Protein AF-A0A8H7W0E1-F1 (afdb_monomer_lite)

Sequence (222 aa):
KLADGLKLIRVVVLKSLSTQMFHLLQNKLGGMINRKIYYVPISRSLKLTPKLATKVRDTYISCSKSGGILLVLPEHILSFELLGLDYALSRGMNASARSKTSSLTQIGSTMINTQKWLLENSRDILDESDEILNVNFELIYTMGEQRGTEFSPDRWEIIPCVLNTLANVAQNCGFSQKFPNGLEIVAAKSGDGFPRLRILQPDAGAELLSATAREICENGLP

Secondary structure (DSSP, 8-state):
--SSSSSEEEEE--GGGHHHHHHHHHHHHSSTT-PPEEE----TT----HHHHHHHHHHHHHHHHTT-EEEE-HHHHHHHHHHHHHHHHTTTS-GGGTTSHHHHHHHHHHHHHHHHHHHHHEEEEESSHHHHT-TT-------SS--PPTTTTHHHHHHHHHHHHHHHHHHHS-HHHH-TTTEEEE--TTSSS--EEEE-SHHHHHHHHHHHHHHHHHH---

Foldseek 3Di:
DALPLQFAEEEEEAPVCQVVVQVVCCVVCCPPVNAAEDEDAAALPDDDFLVNLVVVLVSRNVNSNSSHHYYDYPRRLVSLVVQLVCLCVVFQPDPVCPVVNVRSNSSSVSSVVSNVCNVVGYDYDYDPVCQVVPPPDDDDDDGDDDDPDPCPPVVVQVVVQLLVLLQCCCPPVCLCPVPVPQKDWAQDPPNPDRIDIDGPDPVSVVVSVVSSVVCCVVPNDD

Radius of gyration: 30.38 Å; chains: 1; bounding box: 70×36×76 Å

InterPro domains:
  IPR022099 Domain of unknown function DUF3638 [PF12340] (2-172)
  IPR051346 OTU Domain-Containing Deubiquitinase [PTHR13367] (38-159)

pLDDT: mean 87.73, std 10.1, range [46.31, 97.31]

Structure (mmCIF, N/CA/C/O backbone):
data_AF-A0A8H7W0E1-F1
#
_entry.id   AF-A0A8H7W0E1-F1
#
loop_
_atom_site.group_PDB
_atom_site.id
_atom_site.type_symbol
_atom_site.label_atom_id
_atom_site.label_alt_id
_atom_site.label_comp_id
_atom_site.label_asym_id
_atom_site.label_entity_id
_atom_site.label_seq_id
_atom_site.pdbx_PDB_ins_code
_atom_site.Cartn_x
_atom_site.Cartn_y
_atom_site.Cartn_z
_atom_site.occupancy
_atom_site.B_iso_or_equiv
_atom_site.auth_seq_id
_atom_site.auth_comp_id
_atom_site.auth_asym_id
_atom_site.auth_atom_id
_atom_site.pdbx_PDB_model_num
ATOM 1 N N . LYS A 1 1 ? -29.091 -12.673 12.063 1.00 62.88 1 LYS A N 1
ATOM 2 C CA . LYS A 1 1 ? -28.851 -11.215 12.247 1.00 62.88 1 LYS A CA 1
ATOM 3 C C . LYS A 1 1 ? -27.361 -10.958 12.032 1.00 62.88 1 LYS A C 1
ATOM 5 O O . LYS A 1 1 ? -26.598 -11.866 12.309 1.00 62.88 1 LYS A O 1
ATOM 10 N N . LEU A 1 2 ? -26.963 -9.807 11.478 1.00 72.75 2 LEU A N 1
ATOM 11 C CA . LEU A 1 2 ? -25.552 -9.518 11.167 1.00 72.75 2 LEU A CA 1
ATOM 12 C C . LEU A 1 2 ? -24.838 -8.832 12.341 1.00 72.75 2 LEU A C 1
ATOM 14 O O . LEU A 1 2 ? -23.895 -9.388 12.879 1.00 72.75 2 LEU A O 1
ATOM 18 N N . ALA A 1 3 ? -25.323 -7.675 12.795 1.00 74.81 3 ALA A N 1
ATOM 19 C CA . ALA A 1 3 ? -24.764 -6.957 13.945 1.00 74.81 3 ALA A CA 1
ATOM 20 C C . ALA A 1 3 ? -25.406 -7.420 15.270 1.00 74.81 3 ALA A C 1
ATOM 22 O O . ALA A 1 3 ? -26.160 -6.689 15.920 1.00 74.81 3 ALA A O 1
ATOM 23 N N . ASP A 1 4 ? -25.180 -8.681 15.632 1.00 78.44 4 ASP A N 1
ATOM 24 C CA . ASP A 1 4 ? -25.771 -9.341 16.806 1.00 78.44 4 ASP A CA 1
ATOM 25 C C . ASP A 1 4 ? -24.965 -9.174 18.105 1.00 78.44 4 ASP A C 1
ATOM 27 O O . ASP A 1 4 ? -25.426 -9.591 19.164 1.00 78.44 4 ASP A O 1
ATOM 31 N N . GLY A 1 5 ? -23.800 -8.529 18.040 1.00 79.50 5 GLY A N 1
ATOM 32 C CA . GLY A 1 5 ? -22.912 -8.332 19.185 1.00 79.50 5 GLY A CA 1
ATOM 33 C C . GLY A 1 5 ? -21.840 -9.414 19.339 1.00 79.50 5 GLY A C 1
ATOM 34 O O . GLY A 1 5 ? -20.878 -9.208 20.082 1.00 79.50 5 GLY A O 1
ATOM 35 N N . LEU A 1 6 ? -21.979 -10.535 18.620 1.00 82.81 6 LEU A N 1
ATOM 36 C CA . LEU A 1 6 ? -21.036 -11.655 18.635 1.00 82.81 6 LEU A CA 1
ATOM 37 C C . LEU A 1 6 ? -19.905 -11.437 17.634 1.00 82.81 6 LEU A C 1
ATOM 39 O O . LEU A 1 6 ? -18.754 -11.744 17.936 1.00 82.81 6 LEU A O 1
ATOM 43 N N . LYS A 1 7 ? -20.232 -10.888 16.458 1.00 90.31 7 LYS A N 1
ATOM 44 C CA . LYS A 1 7 ? -19.252 -10.528 15.429 1.00 90.31 7 LYS A CA 1
ATOM 45 C C . LYS A 1 7 ? -19.254 -9.032 15.143 1.00 90.31 7 LYS A C 1
ATOM 47 O O . LYS A 1 7 ? -20.305 -8.395 15.057 1.00 90.31 7 LYS A O 1
ATOM 52 N N . LEU A 1 8 ? -18.063 -8.489 14.921 1.00 95.19 8 LEU A N 1
ATOM 53 C CA . LEU A 1 8 ? -17.863 -7.148 14.399 1.00 95.19 8 LEU A CA 1
ATOM 54 C C . LEU A 1 8 ? -18.244 -7.116 12.916 1.00 95.19 8 LEU A C 1
ATOM 56 O O . LEU A 1 8 ? -17.596 -7.763 12.096 1.00 95.19 8 LEU A O 1
ATOM 60 N N . ILE A 1 9 ? -19.254 -6.328 12.557 1.00 95.69 9 ILE A N 1
ATOM 61 C CA . ILE A 1 9 ? -19.591 -6.105 11.150 1.00 95.69 9 ILE A CA 1
ATOM 62 C C . ILE A 1 9 ? -18.698 -5.013 10.578 1.00 95.69 9 ILE A C 1
ATOM 64 O O . ILE A 1 9 ? -18.667 -3.896 11.102 1.00 95.69 9 ILE A O 1
ATOM 68 N N . ARG A 1 10 ? -17.999 -5.343 9.490 1.00 96.62 10 ARG A N 1
ATOM 69 C CA . ARG A 1 10 ? -17.176 -4.409 8.726 1.00 96.62 10 ARG A CA 1
ATOM 70 C C . ARG A 1 10 ? -17.783 -4.221 7.342 1.00 96.62 10 ARG A C 1
ATOM 72 O O . ARG A 1 10 ? -17.953 -5.190 6.611 1.00 96.62 10 ARG A O 1
ATOM 79 N N . VAL A 1 11 ? -18.131 -2.989 6.997 1.00 97.06 11 VAL A N 1
ATOM 80 C CA . VAL A 1 11 ? -18.534 -2.623 5.636 1.00 97.06 11 VAL A CA 1
ATOM 81 C C . VAL A 1 11 ? -17.292 -2.088 4.944 1.00 97.06 11 VAL A C 1
ATOM 83 O O . VAL A 1 11 ? -16.762 -1.055 5.355 1.00 97.06 11 VAL A O 1
ATOM 86 N N . VAL A 1 12 ? -16.801 -2.837 3.962 1.00 97.31 12 VAL A N 1
ATOM 87 C CA . VAL A 1 12 ? -15.608 -2.510 3.185 1.00 97.31 12 VAL A CA 1
ATOM 88 C C . VAL A 1 12 ? -16.057 -1.851 1.895 1.00 97.31 12 VAL A C 1
ATOM 90 O O . VAL A 1 12 ? -16.823 -2.444 1.139 1.00 97.31 12 VAL A O 1
ATOM 93 N N . VAL A 1 13 ? -15.591 -0.629 1.662 1.00 96.88 13 VAL A N 1
ATOM 94 C CA . VAL A 1 13 ? -15.933 0.153 0.471 1.00 96.88 13 VAL A CA 1
ATOM 95 C C . VAL A 1 13 ? -14.688 0.740 -0.172 1.00 96.88 13 VAL A C 1
ATOM 97 O O . VAL A 1 13 ? -13.663 0.928 0.487 1.00 96.88 13 VAL A O 1
ATOM 100 N N . LEU A 1 14 ? -14.796 1.094 -1.448 1.00 95.38 14 LEU A N 1
ATOM 101 C CA . LEU A 1 14 ? -13.788 1.902 -2.122 1.00 95.38 14 LEU A CA 1
ATOM 102 C C . LEU A 1 14 ? -13.714 3.305 -1.509 1.00 95.38 14 LEU A C 1
ATOM 104 O O . LEU A 1 14 ? -14.716 3.885 -1.076 1.00 95.38 14 LEU A O 1
ATOM 108 N N . LYS A 1 15 ? -12.520 3.902 -1.528 1.00 93.69 15 LYS A N 1
ATOM 109 C CA . LYS A 1 15 ? -12.280 5.253 -0.998 1.00 93.69 15 LYS A CA 1
ATOM 110 C C . LYS A 1 15 ? -13.212 6.313 -1.598 1.00 93.69 15 LYS A C 1
ATOM 112 O O . LYS A 1 15 ? -13.671 7.192 -0.870 1.00 93.69 15 LYS A O 1
ATOM 117 N N . SER A 1 16 ? -13.512 6.218 -2.894 1.00 93.94 16 SER A N 1
ATOM 118 C CA . SER A 1 16 ? -14.442 7.106 -3.609 1.00 93.94 16 SER A CA 1
ATOM 119 C C . SER A 1 16 ? -15.868 7.059 -3.049 1.00 93.94 16 SER A C 1
ATOM 121 O O . SER A 1 16 ? -16.558 8.076 -3.060 1.00 93.94 16 SER A O 1
ATOM 123 N N . LEU A 1 17 ? -16.290 5.914 -2.507 1.00 94.75 17 LEU A N 1
ATOM 124 C CA . LEU A 1 17 ? -17.643 5.675 -1.997 1.00 94.75 17 LEU A CA 1
ATOM 125 C C . LEU A 1 17 ? -17.767 5.865 -0.479 1.00 94.75 17 LEU A C 1
ATOM 127 O O . LEU A 1 17 ? -18.877 5.918 0.049 1.00 94.75 17 LEU A O 1
ATOM 131 N N . SER A 1 18 ? -16.650 6.027 0.238 1.00 94.62 18 SER A N 1
ATOM 132 C CA . SER A 1 18 ? -16.619 6.084 1.706 1.00 94.62 18 SER A CA 1
ATOM 133 C C . SER A 1 18 ? -17.582 7.106 2.309 1.00 94.62 18 SER A C 1
ATOM 135 O O . SER A 1 18 ? -18.316 6.789 3.243 1.00 94.62 18 SER A O 1
ATOM 137 N N . THR A 1 19 ? -17.578 8.341 1.804 1.00 94.94 19 THR A N 1
ATOM 138 C CA . THR A 1 19 ? -18.408 9.425 2.353 1.00 94.94 19 THR A CA 1
ATOM 139 C C . THR A 1 19 ? -19.890 9.159 2.112 1.00 94.94 19 THR A C 1
ATOM 141 O O . THR A 1 19 ? -20.711 9.309 3.017 1.00 94.94 19 THR A O 1
ATOM 144 N N . GLN A 1 20 ? -20.235 8.711 0.903 1.00 95.81 20 GLN A N 1
ATOM 145 C CA . GLN A 1 20 ? -21.609 8.377 0.541 1.00 95.81 20 GLN A CA 1
ATOM 146 C C . GLN A 1 20 ? -22.126 7.206 1.381 1.00 95.81 20 GLN A C 1
ATOM 148 O O . GLN A 1 20 ? -23.215 7.294 1.953 1.00 95.81 20 GLN A O 1
ATOM 153 N N . MET A 1 21 ? -21.325 6.147 1.519 1.00 96.19 21 MET A N 1
ATOM 154 C CA . MET A 1 21 ? -21.683 4.988 2.328 1.00 96.19 21 MET A CA 1
ATOM 155 C C . MET A 1 21 ? -21.839 5.357 3.806 1.00 96.19 21 MET A C 1
ATOM 157 O O . MET A 1 21 ? -22.785 4.909 4.452 1.00 96.19 21 MET A O 1
ATOM 161 N N . PHE A 1 22 ? -20.975 6.221 4.347 1.00 95.50 22 PHE A N 1
ATOM 162 C CA . PHE A 1 22 ? -21.112 6.702 5.722 1.00 95.50 22 PHE A CA 1
ATOM 163 C C . PHE A 1 22 ? -22.476 7.361 5.960 1.00 95.50 22 PHE A C 1
ATOM 165 O O . PHE A 1 22 ? -23.190 6.976 6.889 1.00 95.50 22 PHE A O 1
ATOM 172 N N . HIS A 1 23 ? -22.874 8.301 5.096 1.00 94.94 23 HIS A N 1
ATOM 173 C CA . HIS A 1 23 ? -24.174 8.965 5.206 1.00 94.94 23 HIS A CA 1
ATOM 174 C C . HIS A 1 23 ? -25.340 7.993 5.025 1.00 94.94 23 HIS A C 1
ATOM 176 O O . HIS A 1 23 ? -26.329 8.074 5.755 1.00 94.94 23 HIS A O 1
ATOM 182 N N . LEU A 1 24 ? -25.227 7.042 4.096 1.00 95.19 24 LEU A N 1
ATOM 183 C CA . LEU A 1 24 ? -26.248 6.022 3.879 1.00 95.19 24 LEU A CA 1
ATOM 184 C C . LEU A 1 24 ? -26.442 5.153 5.127 1.00 95.19 24 LEU A C 1
ATOM 186 O O . LEU A 1 24 ? -27.570 5.000 5.600 1.00 95.19 24 LEU A O 1
ATOM 190 N N . LEU A 1 25 ? -25.355 4.634 5.699 1.00 94.19 25 LEU A N 1
ATOM 191 C CA . LEU A 1 25 ? -25.394 3.820 6.913 1.00 94.19 25 LEU A CA 1
ATOM 192 C C . LEU A 1 25 ? -25.917 4.620 8.108 1.00 94.19 25 LEU A C 1
ATOM 194 O O . LEU A 1 25 ? -26.760 4.124 8.854 1.00 94.19 25 LEU A O 1
ATOM 198 N N . GLN A 1 26 ? -25.476 5.868 8.272 1.00 93.94 26 GLN A N 1
ATOM 199 C CA . GLN A 1 26 ? -25.945 6.742 9.345 1.00 93.94 26 GLN A CA 1
ATOM 200 C C . GLN A 1 26 ? -27.454 7.000 9.238 1.00 93.94 26 GLN A C 1
ATOM 202 O O . GLN A 1 26 ? -28.172 6.840 10.224 1.00 93.94 26 GLN A O 1
ATOM 207 N N . ASN A 1 27 ? -27.949 7.323 8.042 1.00 93.38 27 ASN A N 1
ATOM 208 C CA . ASN A 1 27 ? -29.367 7.598 7.810 1.00 93.38 27 ASN A CA 1
ATOM 209 C C . ASN A 1 27 ? -30.237 6.354 8.007 1.00 93.38 27 ASN A C 1
ATOM 211 O O . ASN A 1 27 ? -31.327 6.438 8.572 1.00 93.38 27 ASN A O 1
ATOM 215 N N . LYS A 1 28 ? -29.773 5.188 7.544 1.00 92.62 28 LYS A N 1
ATOM 216 C CA . LYS A 1 28 ? -30.554 3.948 7.615 1.00 92.62 28 LYS A CA 1
ATOM 217 C C . LYS A 1 28 ? -30.500 3.291 8.989 1.00 92.62 28 LYS A C 1
ATOM 219 O O . LYS A 1 28 ? -31.492 2.697 9.399 1.00 92.62 28 LYS A O 1
ATOM 224 N N . LEU A 1 29 ? -29.373 3.381 9.693 1.00 92.06 29 LEU A N 1
ATOM 225 C CA . LEU A 1 29 ? -29.104 2.561 10.879 1.00 92.06 29 LEU A CA 1
ATOM 226 C C . LEU A 1 29 ? -28.907 3.386 12.158 1.00 92.06 29 LEU A C 1
ATOM 228 O O . LEU A 1 29 ? -29.108 2.854 13.247 1.00 92.06 29 LEU A O 1
ATOM 232 N N . GLY A 1 30 ? -28.578 4.675 12.051 1.00 86.75 30 GLY A N 1
ATOM 233 C CA . GLY A 1 30 ? -28.346 5.559 13.198 1.00 86.75 30 GLY A CA 1
ATOM 234 C C . GLY A 1 30 ? -29.611 6.100 13.874 1.00 86.75 30 GLY A C 1
ATOM 235 O O . GLY A 1 30 ? -29.533 6.506 15.026 1.00 86.75 30 GLY A O 1
ATOM 236 N N . GLY A 1 31 ? -30.763 6.091 13.188 1.00 83.88 31 GLY A N 1
ATOM 237 C CA . GLY A 1 31 ? -32.052 6.570 13.711 1.00 83.88 31 GLY A CA 1
ATOM 238 C C . GLY A 1 31 ? -32.694 5.614 14.726 1.00 83.88 31 GLY A C 1
ATOM 239 O O . GLY A 1 31 ? -32.072 5.212 15.702 1.00 83.88 31 GLY A O 1
ATOM 240 N N . MET A 1 32 ? -33.940 5.187 14.491 1.00 82.94 32 MET A N 1
ATOM 241 C CA . MET A 1 32 ? -34.662 4.287 15.417 1.00 82.94 32 MET A CA 1
ATOM 242 C C . MET A 1 32 ? -33.955 2.943 15.662 1.00 82.94 32 MET A C 1
ATOM 244 O O . MET A 1 32 ? -34.137 2.323 16.705 1.00 82.94 32 MET A O 1
ATOM 248 N N . ILE A 1 33 ? -33.135 2.497 14.706 1.00 85.75 33 ILE A N 1
ATOM 249 C CA . ILE A 1 33 ? -32.335 1.273 14.819 1.00 85.75 33 ILE A CA 1
ATOM 250 C C . ILE A 1 33 ? -31.155 1.457 15.805 1.00 85.75 33 ILE A C 1
ATOM 252 O O . ILE A 1 33 ? -30.674 0.469 16.363 1.00 85.75 33 ILE A O 1
ATOM 256 N N . ASN A 1 34 ? -30.737 2.706 16.060 1.00 89.00 34 ASN A N 1
ATOM 257 C CA . ASN A 1 34 ? -29.727 3.133 17.035 1.00 89.00 34 ASN A CA 1
ATOM 258 C C . ASN A 1 34 ? -28.397 2.361 16.952 1.00 89.00 34 ASN A C 1
ATOM 260 O O . ASN A 1 34 ? -27.814 1.943 17.957 1.00 89.00 34 ASN A O 1
ATOM 264 N N . ARG A 1 35 ? -27.911 2.140 15.730 1.00 90.88 35 ARG A N 1
ATOM 265 C CA . ARG A 1 35 ? -26.621 1.495 15.469 1.00 90.88 35 ARG A CA 1
ATOM 266 C C . ARG A 1 35 ? -25.582 2.560 15.181 1.00 90.88 35 ARG A C 1
ATOM 268 O O . ARG A 1 35 ? -25.706 3.340 14.240 1.00 90.88 35 ARG A O 1
ATOM 275 N N . LYS A 1 36 ? -24.531 2.572 15.995 1.00 92.94 36 LYS A N 1
ATOM 276 C CA . LYS A 1 36 ? -23.404 3.486 15.819 1.00 92.94 36 LYS A CA 1
ATOM 277 C C . LYS A 1 36 ? -22.564 3.053 14.624 1.00 92.94 36 LYS A C 1
ATOM 279 O O . LYS A 1 36 ? -22.195 1.882 14.520 1.00 92.94 36 LYS A O 1
ATOM 284 N N . ILE A 1 37 ? -22.238 4.015 13.767 1.00 95.00 37 ILE A N 1
ATOM 285 C CA . ILE A 1 37 ? -21.294 3.828 12.669 1.00 95.00 37 ILE A CA 1
ATOM 286 C C . ILE A 1 37 ? -19.922 4.284 13.157 1.00 95.00 37 ILE A C 1
ATOM 288 O O . ILE A 1 37 ? -19.733 5.438 13.535 1.00 95.00 37 ILE A O 1
ATOM 292 N N . TYR A 1 38 ? -18.984 3.349 13.198 1.00 95.44 38 TYR A N 1
ATOM 293 C CA . TYR A 1 38 ? -17.601 3.576 13.578 1.00 95.44 38 TYR A CA 1
ATOM 294 C C . TYR A 1 38 ? -16.764 3.790 12.323 1.00 95.44 38 TYR A C 1
ATOM 296 O O . TYR A 1 38 ? -16.955 3.118 11.312 1.00 95.44 38 TYR A O 1
ATOM 304 N N . TYR A 1 39 ? -15.792 4.688 12.426 1.00 92.94 39 TYR A N 1
ATOM 305 C CA . TYR A 1 39 ? -14.789 4.919 11.400 1.00 92.94 39 TYR A CA 1
ATOM 306 C C . TYR A 1 39 ? -13.426 5.044 12.077 1.00 92.94 39 TYR A C 1
ATOM 308 O O . TYR A 1 39 ? -13.247 5.870 12.973 1.00 92.94 39 TYR A O 1
ATOM 316 N N . VAL A 1 40 ? -12.486 4.183 11.690 1.00 91.44 40 VAL A N 1
ATOM 317 C CA . VAL A 1 40 ? -11.131 4.134 12.258 1.00 91.44 40 VAL A CA 1
ATOM 318 C C . VAL A 1 40 ? -10.133 4.253 11.104 1.00 91.44 40 VAL A C 1
ATOM 320 O O . VAL A 1 40 ? -9.722 3.236 10.546 1.00 91.44 40 VAL A O 1
ATOM 323 N N . PRO A 1 41 ? -9.774 5.483 10.693 1.00 89.25 41 PRO A N 1
ATOM 324 C CA . PRO A 1 41 ? -8.828 5.686 9.607 1.00 89.25 41 PRO A CA 1
ATOM 325 C C . PRO A 1 41 ? -7.418 5.337 10.082 1.00 89.25 41 PRO A C 1
ATOM 327 O O . PRO A 1 41 ? -6.919 5.896 11.061 1.00 89.25 41 PRO A O 1
ATOM 330 N N . ILE A 1 42 ? -6.773 4.404 9.387 1.00 91.31 42 ILE A N 1
ATOM 331 C CA . ILE A 1 42 ? -5.406 3.968 9.678 1.00 91.31 42 ILE A CA 1
ATOM 332 C C . ILE A 1 42 ? -4.571 4.174 8.422 1.00 91.31 42 ILE A C 1
ATOM 334 O O . ILE A 1 42 ? -4.895 3.652 7.360 1.00 91.31 42 ILE A O 1
ATOM 338 N N . SER A 1 43 ? -3.490 4.938 8.555 1.00 88.50 43 SER A N 1
ATOM 339 C CA . SER A 1 43 ? -2.525 5.199 7.489 1.00 88.50 43 SER A CA 1
ATOM 340 C C . SER A 1 43 ? -1.144 4.689 7.883 1.00 88.50 43 SER A C 1
ATOM 342 O O . SER A 1 43 ? -0.797 4.647 9.062 1.00 88.50 43 SER A O 1
ATOM 344 N N . ARG A 1 44 ? -0.301 4.390 6.893 1.00 84.25 44 ARG A N 1
ATOM 345 C CA . ARG A 1 44 ? 1.101 3.979 7.099 1.00 84.25 44 ARG A CA 1
ATOM 346 C C . ARG A 1 44 ? 1.961 5.024 7.823 1.00 84.25 44 ARG A C 1
ATOM 348 O O . ARG A 1 44 ? 2.957 4.673 8.440 1.00 84.25 44 ARG A O 1
ATOM 355 N N . SER A 1 45 ? 1.574 6.299 7.777 1.00 81.19 45 SER A N 1
ATOM 356 C CA . SER A 1 45 ? 2.255 7.396 8.479 1.00 81.19 45 SER A CA 1
ATOM 357 C C . SER A 1 45 ? 1.883 7.511 9.964 1.00 81.19 45 SER A C 1
ATOM 359 O O . SER A 1 45 ? 2.459 8.338 10.678 1.00 81.19 45 SER A O 1
ATOM 361 N N . LEU A 1 46 ? 0.924 6.710 10.445 1.00 84.12 46 LEU A N 1
ATOM 362 C CA . LEU A 1 46 ? 0.445 6.766 11.820 1.00 84.12 46 LEU A CA 1
ATOM 363 C C . LEU A 1 46 ? 1.535 6.321 12.804 1.00 84.12 46 LEU A C 1
ATOM 365 O O . LEU A 1 46 ? 1.890 5.147 12.892 1.00 84.12 46 LEU A O 1
ATOM 369 N N . LYS A 1 47 ? 2.022 7.267 13.612 1.00 84.62 47 LYS A N 1
ATOM 370 C CA . LYS A 1 47 ? 2.933 6.982 14.727 1.00 84.62 47 LYS A CA 1
ATOM 371 C C . LYS A 1 47 ? 2.132 6.484 15.925 1.00 84.62 47 LYS A C 1
ATOM 373 O O . LYS A 1 47 ? 1.539 7.266 16.668 1.00 84.62 47 LYS A O 1
ATOM 378 N N . LEU A 1 48 ? 2.119 5.173 16.116 1.00 85.19 48 LEU A N 1
ATOM 379 C CA . LEU A 1 48 ? 1.442 4.533 17.231 1.00 85.19 48 LEU A CA 1
ATOM 380 C C . LEU A 1 48 ? 2.247 4.656 18.525 1.00 85.19 48 LEU A C 1
ATOM 382 O O . LEU A 1 48 ? 3.468 4.509 18.567 1.00 85.19 48 LEU A O 1
ATOM 386 N N . THR A 1 49 ? 1.509 4.901 19.602 1.00 89.56 49 THR A N 1
ATOM 387 C CA . THR A 1 49 ? 1.969 4.745 20.983 1.00 89.56 49 THR A CA 1
ATOM 388 C C . THR A 1 49 ? 1.284 3.515 21.581 1.00 89.56 49 THR A C 1
ATOM 390 O O . THR A 1 49 ? 0.215 3.136 21.091 1.00 89.56 49 THR A O 1
ATOM 393 N N . PRO A 1 50 ? 1.809 2.912 22.666 1.00 88.94 50 PRO A N 1
ATOM 394 C CA . PRO A 1 50 ? 1.152 1.764 23.295 1.00 88.94 50 PRO A CA 1
ATOM 395 C C . PRO A 1 50 ? -0.299 2.072 23.690 1.00 88.94 50 PRO A C 1
ATOM 397 O O . PRO A 1 50 ? -1.201 1.282 23.433 1.00 88.94 50 PRO A O 1
ATOM 400 N N . LYS A 1 51 ? -0.549 3.280 24.216 1.00 91.94 51 LYS A N 1
ATOM 401 C CA . LYS A 1 51 ? -1.897 3.751 24.569 1.00 91.94 51 LYS A CA 1
ATOM 402 C C . LYS A 1 51 ? -2.824 3.830 23.354 1.00 91.94 51 LYS A C 1
ATOM 404 O O . LYS A 1 51 ? -3.981 3.431 23.448 1.00 91.94 51 LYS A O 1
ATOM 409 N N . LEU A 1 52 ? -2.328 4.338 22.223 1.00 92.06 52 LEU A N 1
ATOM 410 C CA . LEU A 1 52 ? -3.121 4.447 20.999 1.00 92.06 52 LEU A CA 1
ATOM 411 C C . LEU A 1 52 ? -3.435 3.065 20.409 1.00 92.06 52 LEU A C 1
ATOM 413 O O . LEU A 1 52 ? -4.571 2.832 20.010 1.00 92.06 52 LEU A O 1
ATOM 417 N N . ALA A 1 53 ? -2.477 2.133 20.427 1.00 93.25 53 ALA A N 1
ATOM 418 C CA . ALA A 1 53 ? -2.696 0.755 19.986 1.00 93.25 53 ALA A CA 1
ATOM 419 C C . ALA A 1 53 ? -3.798 0.061 20.807 1.00 93.25 53 ALA A C 1
ATOM 421 O O . ALA A 1 53 ? -4.721 -0.523 20.236 1.00 93.25 53 ALA A O 1
ATOM 422 N N . THR A 1 54 ? -3.765 0.203 22.136 1.00 95.19 54 THR A N 1
ATOM 423 C CA . THR A 1 54 ? -4.837 -0.296 23.011 1.00 95.19 54 THR A CA 1
ATOM 424 C C . THR A 1 54 ? -6.167 0.393 22.714 1.00 95.19 54 THR A C 1
ATOM 426 O O . THR A 1 54 ? -7.186 -0.275 22.582 1.00 95.19 54 THR A O 1
ATOM 429 N N . LYS A 1 55 ? -6.171 1.716 22.505 1.00 95.19 55 LYS A N 1
ATOM 430 C CA . LYS A 1 55 ? -7.400 2.460 22.203 1.00 95.19 55 LYS A CA 1
ATOM 431 C C . LYS A 1 55 ? -8.059 2.016 20.894 1.00 95.19 55 LYS A C 1
ATOM 433 O O . LYS A 1 55 ? -9.288 1.948 20.827 1.00 95.19 55 LYS A O 1
ATOM 438 N N . VAL A 1 56 ? -7.267 1.707 19.866 1.00 95.12 56 VAL A N 1
ATOM 439 C CA . VAL A 1 56 ? -7.767 1.147 18.600 1.00 95.12 56 VAL A CA 1
ATOM 440 C C . VAL A 1 56 ? -8.441 -0.202 18.853 1.00 95.12 56 VAL A C 1
ATOM 442 O O . VAL A 1 56 ? -9.591 -0.392 18.458 1.00 95.12 56 VAL A O 1
ATOM 445 N N . ARG A 1 57 ? -7.780 -1.103 19.592 1.00 95.62 57 ARG A N 1
ATOM 446 C CA . ARG A 1 57 ? -8.356 -2.400 19.981 1.00 95.62 57 ARG A CA 1
ATOM 447 C C . ARG A 1 57 ? -9.673 -2.239 20.743 1.00 95.62 57 ARG A C 1
ATOM 449 O O . ARG A 1 57 ? -10.669 -2.866 20.386 1.00 95.62 57 ARG A O 1
ATOM 456 N N . ASP A 1 58 ? -9.695 -1.377 21.753 1.00 96.06 58 ASP A N 1
ATOM 457 C CA . ASP A 1 58 ? -10.884 -1.124 22.571 1.00 96.06 58 ASP A CA 1
ATOM 458 C C . ASP A 1 58 ? -12.042 -0.573 21.736 1.00 96.06 58 ASP A C 1
ATOM 460 O O . ASP A 1 58 ? -13.202 -0.904 21.979 1.00 96.06 58 ASP A O 1
ATOM 464 N N . THR A 1 59 ? -11.734 0.236 20.720 1.00 95.88 59 THR A N 1
ATOM 465 C CA . THR A 1 59 ? -12.731 0.778 19.790 1.00 95.88 59 THR A CA 1
ATOM 466 C C . THR A 1 59 ? -13.373 -0.335 18.964 1.00 95.88 59 THR A C 1
ATOM 468 O O . THR A 1 59 ? -14.599 -0.366 18.857 1.00 95.88 59 THR A O 1
ATOM 471 N N . TYR A 1 60 ? -12.595 -1.296 18.455 1.00 95.94 60 TYR A N 1
ATOM 472 C CA . TYR A 1 60 ? -13.143 -2.457 17.746 1.00 95.94 60 TYR A CA 1
ATOM 473 C C . TYR A 1 60 ? -13.999 -3.349 18.647 1.00 95.94 60 TYR A C 1
ATOM 475 O O . TYR A 1 60 ? -15.108 -3.726 18.266 1.00 95.94 60 TYR A O 1
ATOM 483 N N . ILE A 1 61 ? -13.535 -3.631 19.867 1.00 94.94 61 ILE A N 1
ATOM 484 C CA . ILE A 1 61 ? -14.293 -4.436 20.835 1.00 94.94 61 ILE A CA 1
ATOM 485 C C . ILE A 1 61 ? -15.593 -3.721 21.229 1.00 94.94 61 ILE A C 1
ATOM 487 O O . ILE A 1 61 ? -16.648 -4.349 21.297 1.00 94.94 61 ILE A O 1
ATOM 491 N N . SER A 1 62 ? -15.544 -2.409 21.469 1.00 94.75 62 SER A N 1
ATOM 492 C CA . SER A 1 62 ? -16.724 -1.600 21.789 1.00 94.75 62 SER A CA 1
ATOM 493 C C . SER A 1 62 ? -17.719 -1.552 20.626 1.00 94.75 62 SER A C 1
ATOM 495 O O . SER A 1 62 ? -18.924 -1.698 20.850 1.00 94.75 62 SER A O 1
ATOM 497 N N . CYS A 1 63 ? -17.226 -1.416 19.391 1.00 95.12 63 CYS A N 1
ATOM 498 C CA . CYS A 1 63 ? -18.049 -1.492 18.187 1.00 95.12 63 CYS A CA 1
ATOM 499 C C . CYS A 1 63 ? -18.758 -2.848 18.107 1.00 95.12 63 CYS A C 1
ATOM 501 O O . CYS A 1 63 ? -19.981 -2.886 18.018 1.00 95.12 63 CYS A O 1
ATOM 503 N N . SER A 1 64 ? -18.029 -3.953 18.281 1.00 93.69 64 SER A N 1
ATOM 504 C CA . SER A 1 64 ? -18.623 -5.292 18.286 1.00 93.69 64 SER A CA 1
ATOM 505 C C . SER A 1 64 ? -19.676 -5.446 19.381 1.00 93.69 64 SER A C 1
ATOM 507 O O . SER A 1 64 ? -20.809 -5.792 19.081 1.00 93.69 64 SER A O 1
ATOM 509 N N . LYS A 1 65 ? -19.356 -5.125 20.642 1.00 93.25 65 LYS A N 1
ATOM 510 C CA . LYS A 1 65 ? -20.271 -5.312 21.787 1.00 93.25 65 LYS A CA 1
ATOM 511 C C . LYS A 1 65 ? -21.537 -4.462 21.711 1.00 93.25 65 LYS A C 1
ATOM 513 O O . LYS A 1 65 ? -22.591 -4.898 22.157 1.00 93.25 65 LYS A O 1
ATOM 518 N N . SER A 1 66 ? -21.445 -3.254 21.157 1.00 92.00 66 SER A N 1
ATOM 519 C CA . SER A 1 66 ? -22.623 -2.409 20.910 1.00 92.00 66 SER A CA 1
ATOM 520 C C . SER A 1 66 ? -23.423 -2.850 19.679 1.00 92.00 66 SER A C 1
ATOM 522 O O . SER A 1 66 ? -24.469 -2.276 19.380 1.00 92.00 66 SER A O 1
ATOM 524 N N . GLY A 1 67 ? -22.920 -3.849 18.946 1.00 92.50 67 GLY A N 1
ATOM 525 C CA . GLY A 1 67 ? -23.379 -4.222 17.618 1.00 92.50 67 GLY A CA 1
ATOM 526 C C . GLY A 1 67 ? -23.390 -3.022 16.675 1.00 92.50 67 GLY A C 1
ATOM 527 O O . GLY A 1 67 ? -24.333 -2.854 15.906 1.00 92.50 67 GLY A O 1
ATOM 528 N N . GLY A 1 68 ? -22.392 -2.152 16.797 1.00 94.00 68 GLY A N 1
ATOM 529 C CA . GLY A 1 68 ? -22.107 -1.104 15.834 1.00 94.00 68 GLY A CA 1
ATOM 530 C C . GLY A 1 68 ? -21.602 -1.682 14.516 1.00 94.00 68 GLY A C 1
ATOM 531 O O . GLY A 1 68 ? -21.388 -2.888 14.365 1.00 94.00 68 GLY A O 1
ATOM 532 N N . ILE A 1 69 ? -21.430 -0.794 13.547 1.00 95.62 69 ILE A N 1
ATOM 533 C CA . ILE A 1 69 ? -20.934 -1.133 12.215 1.00 95.62 69 ILE A CA 1
ATOM 534 C C . ILE A 1 69 ? -19.664 -0.345 11.982 1.00 95.62 69 ILE A C 1
ATOM 536 O O . ILE A 1 69 ? -19.651 0.870 12.162 1.00 95.62 69 ILE A O 1
ATOM 540 N N . LEU A 1 70 ? -18.599 -1.032 11.591 1.00 96.56 70 LEU A N 1
ATOM 541 C CA . LEU A 1 70 ? -17.337 -0.406 11.249 1.00 96.56 70 LEU A CA 1
ATOM 542 C C . LEU A 1 70 ? -17.276 -0.179 9.735 1.00 96.56 70 LEU A C 1
ATOM 544 O O . LEU A 1 70 ? -17.268 -1.138 8.971 1.00 96.56 70 LEU A O 1
ATOM 548 N N . LEU A 1 71 ? -17.201 1.078 9.307 1.00 97.06 71 LEU A N 1
ATOM 549 C CA . LEU A 1 71 ? -16.888 1.426 7.925 1.00 97.06 71 LEU A CA 1
ATOM 550 C C . LEU A 1 71 ? -15.366 1.417 7.739 1.00 97.06 71 LEU A C 1
ATOM 552 O O . LEU A 1 71 ? -14.643 2.098 8.472 1.00 97.06 71 LEU A O 1
ATOM 556 N N . VAL A 1 72 ? -14.883 0.644 6.771 1.00 96.44 72 VAL A N 1
ATOM 557 C CA . VAL A 1 72 ? -13.456 0.447 6.487 1.00 96.44 72 VAL A CA 1
ATOM 558 C C . VAL A 1 72 ? -13.176 0.523 4.996 1.00 96.44 72 VAL A C 1
ATOM 560 O O . VAL A 1 72 ? -14.043 0.265 4.169 1.00 96.44 72 VAL A O 1
ATOM 563 N N . LEU A 1 73 ? -11.931 0.864 4.679 1.00 96.19 73 LEU A N 1
ATOM 564 C CA . LEU A 1 73 ? -11.396 0.818 3.326 1.00 96.19 73 LEU A CA 1
ATOM 565 C C . LEU A 1 73 ? -10.338 -0.290 3.251 1.00 96.19 73 LEU A C 1
ATOM 567 O O . LEU A 1 73 ? -9.681 -0.541 4.276 1.00 96.19 73 LEU A O 1
ATOM 571 N N . PRO A 1 74 ? -10.122 -0.919 2.083 1.00 95.19 74 PRO A N 1
ATOM 572 C CA . PRO A 1 74 ? -9.030 -1.871 1.883 1.00 95.19 74 PRO A CA 1
ATOM 573 C C . PRO A 1 74 ? -7.667 -1.330 2.356 1.00 95.19 74 PRO A C 1
ATOM 575 O O . PRO A 1 74 ? -6.908 -2.036 3.020 1.00 95.19 74 PRO A O 1
ATOM 578 N N . GLU A 1 75 ? -7.399 -0.040 2.139 1.00 94.62 75 GLU A N 1
ATOM 579 C CA . GLU A 1 75 ? -6.172 0.645 2.555 1.00 94.62 75 GLU A CA 1
ATOM 580 C C . GLU A 1 75 ? -6.010 0.691 4.075 1.00 94.62 75 GLU A C 1
ATOM 582 O O . GLU A 1 75 ? -4.895 0.560 4.579 1.00 94.62 75 GLU A O 1
ATOM 587 N N . HIS A 1 76 ? -7.105 0.870 4.820 1.00 94.56 76 HIS A N 1
ATOM 588 C CA . HIS A 1 76 ? -7.067 0.890 6.284 1.00 94.56 76 HIS A CA 1
ATOM 589 C C . HIS A 1 76 ? -6.794 -0.498 6.849 1.00 94.56 76 HIS A C 1
ATOM 591 O O . HIS A 1 76 ? -6.050 -0.617 7.824 1.00 94.56 76 HIS A O 1
ATOM 597 N N . ILE A 1 77 ? -7.387 -1.530 6.238 1.00 94.50 77 ILE A N 1
ATOM 598 C CA . ILE A 1 77 ? -7.157 -2.925 6.613 1.00 94.50 77 ILE A CA 1
ATOM 599 C C . ILE A 1 77 ? -5.676 -3.228 6.405 1.00 94.50 77 ILE A C 1
ATOM 601 O O . ILE A 1 77 ? -4.970 -3.435 7.389 1.00 94.50 77 ILE A O 1
ATOM 605 N N . LEU A 1 78 ? -5.175 -3.122 5.171 1.00 93.81 78 LEU A N 1
ATOM 606 C CA . LEU A 1 78 ? -3.791 -3.471 4.855 1.00 93.81 78 LEU A CA 1
ATOM 607 C C . LEU A 1 78 ? -2.775 -2.605 5.618 1.00 93.81 78 LEU A C 1
ATOM 609 O O . LEU A 1 78 ? -1.776 -3.116 6.124 1.00 93.81 78 LEU A O 1
ATOM 613 N N . SER A 1 79 ? -3.041 -1.304 5.784 1.00 93.25 79 SER A N 1
ATOM 614 C CA . SER A 1 79 ? -2.175 -0.436 6.593 1.00 93.25 79 SER A CA 1
ATOM 615 C C . SER A 1 79 ? -2.080 -0.907 8.042 1.00 93.25 79 SER A C 1
ATOM 617 O O . SER A 1 79 ? -0.991 -0.866 8.613 1.00 93.25 79 SER A O 1
ATOM 619 N N . PHE A 1 80 ? -3.186 -1.356 8.644 1.00 94.31 80 PHE A N 1
ATOM 620 C CA . PHE A 1 80 ? -3.192 -1.871 10.012 1.00 94.31 80 PHE A CA 1
ATOM 621 C C . PHE A 1 80 ? -2.368 -3.154 10.147 1.00 94.31 80 PHE A C 1
ATOM 623 O O . PHE A 1 80 ? -1.577 -3.268 11.085 1.00 94.31 80 PHE A O 1
ATOM 630 N N . GLU A 1 81 ? -2.513 -4.083 9.199 1.00 92.81 81 GLU A N 1
ATOM 631 C CA . GLU A 1 81 ? -1.762 -5.344 9.179 1.00 92.81 81 GLU A CA 1
ATOM 632 C C . GLU A 1 81 ? -0.256 -5.090 9.061 1.00 92.81 81 GLU A C 1
ATOM 634 O O . GLU A 1 81 ? 0.536 -5.553 9.886 1.00 92.81 81 GLU A O 1
ATOM 639 N N . LEU A 1 82 ? 0.140 -4.272 8.082 1.00 91.94 82 LEU A N 1
ATOM 640 C CA . LEU A 1 82 ? 1.543 -3.956 7.837 1.00 91.94 82 LEU A CA 1
ATOM 641 C C . LEU A 1 82 ? 2.166 -3.158 8.987 1.00 91.94 82 LEU A C 1
ATOM 643 O O . LEU A 1 82 ? 3.308 -3.415 9.353 1.00 91.94 82 LEU A O 1
ATOM 647 N N . LEU A 1 83 ? 1.435 -2.217 9.598 1.00 90.69 83 LEU A N 1
ATOM 648 C CA . LEU A 1 83 ? 1.937 -1.489 10.770 1.00 90.69 83 LEU A CA 1
ATOM 649 C C . LEU A 1 83 ? 2.209 -2.441 11.940 1.00 90.69 83 LEU A C 1
ATOM 651 O O . LEU A 1 83 ? 3.243 -2.316 12.594 1.00 90.69 83 LEU A O 1
ATOM 655 N N . GLY A 1 84 ? 1.322 -3.408 12.192 1.00 91.38 84 GLY A N 1
ATOM 656 C CA . GLY A 1 84 ? 1.537 -4.410 13.236 1.00 91.38 84 GLY A CA 1
ATOM 657 C C . GLY A 1 84 ? 2.834 -5.195 13.029 1.00 91.38 84 GLY A C 1
ATOM 658 O O . GLY A 1 84 ? 3.611 -5.361 13.974 1.00 91.38 84 GLY A O 1
ATOM 659 N N . LEU A 1 85 ? 3.096 -5.607 11.786 1.00 90.19 85 LEU A N 1
ATOM 660 C CA . LEU A 1 85 ? 4.328 -6.296 11.397 1.00 90.19 85 LEU A CA 1
ATOM 661 C C . LEU A 1 85 ? 5.567 -5.402 11.523 1.00 90.19 85 LEU A C 1
ATOM 663 O O . LEU A 1 85 ? 6.571 -5.837 12.084 1.00 90.19 85 LEU A O 1
ATOM 667 N N . ASP A 1 86 ? 5.502 -4.152 11.069 1.00 88.56 86 ASP A N 1
ATOM 668 C CA . ASP A 1 86 ? 6.630 -3.218 11.148 1.00 88.56 86 ASP A CA 1
ATOM 669 C C . ASP A 1 86 ? 7.048 -2.938 12.588 1.00 88.56 86 ASP A C 1
ATOM 671 O O . ASP A 1 86 ? 8.237 -2.985 12.904 1.00 88.56 86 ASP A O 1
ATOM 675 N N . TYR A 1 87 ? 6.082 -2.705 13.481 1.00 88.75 87 TYR A N 1
ATOM 676 C CA . TYR A 1 87 ? 6.353 -2.507 14.905 1.00 88.75 87 TYR A CA 1
ATOM 677 C C . TYR A 1 87 ? 6.908 -3.774 15.566 1.00 88.75 87 TYR A C 1
ATOM 679 O O . TYR A 1 87 ? 7.814 -3.682 16.396 1.00 88.75 87 TYR A O 1
ATOM 687 N N . ALA A 1 88 ? 6.412 -4.957 15.189 1.00 87.69 88 ALA A N 1
ATOM 688 C CA . ALA A 1 88 ? 6.914 -6.225 15.713 1.00 87.69 88 ALA A CA 1
ATOM 689 C C . ALA A 1 88 ? 8.351 -6.520 15.252 1.00 87.69 88 ALA A C 1
ATOM 691 O O . ALA A 1 88 ? 9.165 -6.987 16.046 1.00 87.69 88 ALA A O 1
ATOM 692 N N . LEU A 1 89 ? 8.676 -6.198 13.998 1.00 85.19 89 LEU A N 1
ATOM 693 C CA . LEU A 1 89 ? 10.007 -6.384 13.415 1.00 85.19 89 LEU A CA 1
ATOM 694 C C . LEU A 1 89 ? 10.938 -5.179 13.633 1.00 85.19 89 LEU A C 1
ATOM 696 O O . LEU A 1 89 ? 12.094 -5.219 13.220 1.00 85.19 89 LEU A O 1
ATOM 700 N N . SER A 1 90 ? 10.446 -4.100 14.252 1.00 77.25 90 SER A N 1
ATOM 701 C CA . SER A 1 90 ? 11.136 -2.803 14.360 1.00 77.25 90 SER A CA 1
ATOM 702 C C . SER A 1 90 ? 11.637 -2.247 13.011 1.00 77.25 90 SER A C 1
ATOM 704 O O . SER A 1 90 ? 12.628 -1.518 12.965 1.00 77.25 90 SER A O 1
ATOM 706 N N . ARG A 1 91 ? 10.981 -2.597 11.895 1.00 66.88 91 ARG A N 1
ATOM 707 C CA . ARG A 1 91 ? 11.381 -2.200 10.533 1.00 66.88 91 ARG A CA 1
ATOM 708 C C . ARG A 1 91 ? 10.811 -0.826 10.182 1.00 66.88 91 ARG A C 1
ATOM 710 O O . ARG A 1 91 ? 9.685 -0.504 10.537 1.00 66.88 91 ARG A O 1
ATOM 717 N N . GLY A 1 92 ? 11.592 -0.009 9.471 1.00 57.44 92 GLY A N 1
ATOM 718 C CA . GLY A 1 92 ? 11.128 1.280 8.934 1.00 57.44 92 GLY A CA 1
ATOM 719 C C . GLY A 1 92 ? 10.953 2.406 9.962 1.00 57.44 92 GLY A C 1
ATOM 720 O O . GLY A 1 92 ? 10.480 3.481 9.606 1.00 57.44 92 GLY A O 1
ATOM 721 N N . MET A 1 93 ? 11.355 2.198 11.221 1.00 56.59 93 MET A N 1
ATOM 722 C CA . MET A 1 93 ? 11.398 3.246 12.243 1.00 56.59 93 MET A CA 1
ATOM 723 C C . MET A 1 93 ? 12.853 3.540 12.596 1.00 56.59 93 MET A C 1
ATOM 725 O O . MET A 1 93 ? 13.597 2.623 12.926 1.00 56.59 93 MET A O 1
ATOM 729 N N . ASN A 1 94 ? 13.257 4.808 12.470 1.00 52.41 94 ASN A N 1
ATOM 730 C CA . ASN A 1 94 ? 14.636 5.298 12.586 1.00 52.41 94 ASN A CA 1
ATOM 731 C C . ASN A 1 94 ? 15.513 4.504 13.577 1.00 52.41 94 ASN A C 1
ATOM 733 O O . ASN A 1 94 ? 15.150 4.307 14.740 1.00 52.41 94 ASN A O 1
ATOM 737 N N . ALA A 1 95 ? 16.713 4.125 13.120 1.00 46.31 95 ALA A N 1
ATOM 738 C CA . ALA A 1 95 ? 17.708 3.294 13.815 1.00 46.31 95 ALA A CA 1
ATOM 739 C C . ALA A 1 95 ? 18.173 3.815 15.198 1.00 46.31 95 ALA A C 1
ATOM 741 O O . ALA A 1 95 ? 18.881 3.118 15.930 1.00 46.31 95 ALA A O 1
ATOM 742 N N . SER A 1 96 ? 17.743 5.013 15.597 1.00 51.41 96 SER A N 1
ATOM 743 C CA . SER A 1 96 ? 17.900 5.586 16.938 1.00 51.41 96 SER A CA 1
ATOM 744 C C . SER A 1 96 ? 16.995 4.937 18.006 1.00 51.41 96 SER A C 1
ATOM 746 O O . SER A 1 96 ? 17.073 5.293 19.181 1.00 51.41 96 SER A O 1
ATOM 748 N N . ALA A 1 97 ? 16.166 3.950 17.644 1.00 53.19 97 ALA A N 1
ATOM 749 C CA . ALA A 1 97 ? 15.203 3.295 18.533 1.00 53.19 97 ALA A CA 1
ATOM 750 C C . ALA A 1 97 ? 15.705 2.046 19.294 1.00 53.19 97 ALA A C 1
ATOM 752 O O . ALA A 1 97 ? 14.904 1.423 19.989 1.00 53.19 97 ALA A O 1
ATOM 753 N N . ARG A 1 98 ? 17.002 1.689 19.255 1.00 51.47 98 ARG A N 1
ATOM 754 C CA . ARG A 1 98 ? 17.541 0.513 19.991 1.00 51.47 98 ARG A CA 1
ATOM 755 C C . ARG A 1 98 ? 17.300 0.541 21.511 1.00 51.47 98 ARG A C 1
ATOM 757 O O . ARG A 1 98 ? 17.283 -0.507 22.142 1.00 51.47 98 ARG A O 1
ATOM 764 N N . SER A 1 99 ? 17.072 1.721 22.096 1.00 52.78 99 SER A N 1
ATOM 765 C CA . SER A 1 99 ? 16.709 1.888 23.514 1.00 52.78 99 SER A CA 1
ATOM 766 C C . SER A 1 99 ? 15.193 1.756 23.788 1.00 52.78 99 SER A C 1
ATOM 768 O O . SER A 1 99 ? 14.792 1.576 24.933 1.00 52.78 99 SER A O 1
ATOM 770 N N . LYS A 1 100 ? 14.331 1.786 22.757 1.00 62.16 100 LYS A N 1
ATOM 771 C CA . LYS A 1 100 ? 12.854 1.724 22.865 1.00 62.16 100 LYS A CA 1
ATOM 772 C C . LYS A 1 100 ? 12.248 0.390 22.408 1.00 62.16 100 LYS A C 1
ATOM 774 O O . LYS A 1 100 ? 11.027 0.294 22.279 1.00 62.16 100 LYS A O 1
ATOM 779 N N . THR A 1 101 ? 13.076 -0.631 22.190 1.00 66.44 101 THR A N 1
ATOM 780 C CA . THR A 1 101 ? 12.679 -1.936 21.636 1.00 66.44 101 THR A CA 1
ATOM 781 C C . THR A 1 101 ? 11.496 -2.562 22.379 1.00 66.44 101 THR A C 1
ATOM 783 O O . THR A 1 101 ? 10.544 -2.996 21.741 1.00 66.44 101 THR A O 1
ATOM 786 N N . SER A 1 102 ? 11.474 -2.513 23.717 1.00 72.19 102 SER A N 1
ATOM 787 C CA . SER A 1 102 ? 10.384 -3.094 24.520 1.00 72.19 102 SER A CA 1
ATOM 788 C C . SER A 1 102 ? 9.009 -2.477 24.229 1.00 72.19 102 SER A C 1
ATOM 790 O O . SER A 1 102 ? 8.015 -3.193 24.126 1.00 72.19 102 SER A O 1
ATOM 792 N N . SER A 1 103 ? 8.947 -1.157 24.036 1.00 81.50 103 SER A N 1
ATOM 793 C CA . SER A 1 103 ? 7.704 -0.434 23.740 1.00 81.50 103 SER A CA 1
ATOM 794 C C . SER A 1 103 ? 7.215 -0.703 22.313 1.00 81.50 103 SER A C 1
ATOM 796 O O . SER A 1 103 ? 6.019 -0.888 22.092 1.00 81.50 103 SER A O 1
ATOM 798 N N . LEU A 1 104 ? 8.133 -0.804 21.344 1.00 84.25 104 LEU A N 1
ATOM 799 C CA . LEU A 1 104 ? 7.796 -1.134 19.954 1.00 84.25 104 LEU A CA 1
ATOM 800 C C . LEU A 1 104 ? 7.263 -2.565 19.825 1.00 84.25 104 LEU A C 1
ATOM 802 O O . LEU A 1 104 ? 6.210 -2.771 19.224 1.00 84.25 104 LEU A O 1
ATOM 806 N N . THR A 1 105 ? 7.914 -3.533 20.475 1.00 85.50 105 THR A N 1
ATOM 807 C CA . THR A 1 105 ? 7.435 -4.921 20.536 1.00 85.50 105 THR A CA 1
ATOM 808 C C . THR A 1 105 ? 6.067 -5.016 21.220 1.00 85.50 105 THR A C 1
ATOM 810 O O . THR A 1 105 ? 5.201 -5.777 20.780 1.00 85.50 105 THR A O 1
ATOM 813 N N . GLN A 1 106 ? 5.810 -4.210 22.257 1.00 89.19 106 GLN A N 1
ATOM 814 C CA . GLN A 1 106 ? 4.491 -4.146 22.891 1.00 89.19 106 GLN A CA 1
ATOM 815 C C . GLN A 1 106 ? 3.415 -3.598 21.937 1.00 89.19 106 GLN A C 1
ATOM 817 O O . GLN A 1 106 ? 2.307 -4.136 21.885 1.00 89.19 106 GLN A O 1
ATOM 822 N N . ILE A 1 107 ? 3.724 -2.557 21.158 1.00 92.06 107 ILE A N 1
ATOM 823 C CA . ILE A 1 107 ? 2.803 -2.023 20.142 1.00 92.06 107 ILE A CA 1
ATOM 824 C C . ILE A 1 107 ? 2.519 -3.091 19.084 1.00 92.06 107 ILE A C 1
ATOM 826 O O . ILE A 1 107 ? 1.356 -3.419 18.856 1.00 92.06 107 ILE A O 1
ATOM 830 N N . GLY A 1 108 ? 3.567 -3.678 18.498 1.00 92.62 108 GLY A N 1
ATOM 831 C CA . GLY A 1 108 ? 3.445 -4.700 17.458 1.00 92.62 108 GLY A CA 1
ATOM 832 C C . GLY A 1 108 ? 2.635 -5.906 17.927 1.00 92.62 108 GLY A C 1
ATOM 833 O O . GLY A 1 108 ? 1.682 -6.309 17.264 1.00 92.62 108 GLY A O 1
ATOM 834 N N . SER A 1 109 ? 2.922 -6.427 19.123 1.00 93.12 109 SER A N 1
ATOM 835 C CA . SER A 1 109 ? 2.155 -7.541 19.698 1.00 93.12 109 SER A CA 1
ATOM 836 C C . SER A 1 109 ? 0.686 -7.178 19.941 1.00 93.12 109 SER A C 1
ATOM 838 O O . SER A 1 109 ? -0.199 -7.968 19.614 1.00 93.12 109 SER A O 1
ATOM 840 N N . THR A 1 110 ? 0.391 -5.968 20.432 1.00 95.19 110 THR A N 1
ATOM 841 C CA . THR A 1 110 ? -0.991 -5.487 20.615 1.00 95.19 110 THR A CA 1
ATOM 842 C C . THR A 1 110 ? -1.740 -5.413 19.285 1.00 95.19 110 THR A C 1
ATOM 844 O O . THR A 1 110 ? -2.894 -5.841 19.200 1.00 95.19 110 THR A O 1
ATOM 847 N N . MET A 1 111 ? -1.095 -4.903 18.235 1.00 94.69 111 MET A N 1
ATOM 848 C CA . MET A 1 111 ? -1.685 -4.811 16.900 1.00 94.69 111 MET A CA 1
ATOM 849 C C . MET A 1 111 ? -1.920 -6.184 16.280 1.00 94.69 111 MET A C 1
ATOM 851 O O . MET A 1 111 ? -3.042 -6.466 15.871 1.00 94.69 111 MET A O 1
ATOM 855 N N . ILE A 1 112 ? -0.916 -7.065 16.294 1.00 95.94 112 ILE A N 1
ATOM 856 C CA . ILE A 1 112 ? -1.019 -8.429 15.755 1.00 95.94 112 ILE A CA 1
ATOM 857 C C . ILE A 1 112 ? -2.117 -9.213 16.482 1.00 95.94 112 ILE A C 1
ATOM 859 O O . ILE A 1 112 ? -2.952 -9.855 15.848 1.00 95.94 112 ILE A O 1
ATOM 863 N N . ASN A 1 113 ? -2.191 -9.115 17.811 1.00 96.81 113 ASN A N 1
ATOM 864 C CA . ASN A 1 113 ? -3.262 -9.751 18.585 1.00 96.81 113 ASN A CA 1
ATOM 865 C C . ASN A 1 113 ? -4.642 -9.146 18.291 1.00 96.81 113 ASN A C 1
ATOM 867 O O . ASN A 1 113 ? -5.670 -9.798 18.474 1.00 96.81 113 ASN A O 1
ATOM 871 N N . THR A 1 114 ? -4.698 -7.885 17.869 1.00 96.62 114 THR A N 1
ATOM 872 C CA . THR A 1 114 ? -5.941 -7.241 17.430 1.00 96.62 114 THR A CA 1
ATOM 873 C C . THR A 1 114 ? -6.330 -7.694 16.031 1.00 96.62 114 THR A C 1
ATOM 875 O O . THR A 1 114 ? -7.500 -7.979 15.813 1.00 96.62 114 THR A O 1
ATOM 878 N N . GLN A 1 115 ? -5.372 -7.863 15.123 1.00 96.25 115 GLN A N 1
ATOM 879 C CA . GLN A 1 115 ? -5.608 -8.428 13.796 1.00 96.25 115 GLN A CA 1
ATOM 880 C C . GLN A 1 115 ? -6.107 -9.876 13.882 1.00 96.25 115 GLN A C 1
ATOM 882 O O . GLN A 1 115 ? -7.125 -10.194 13.277 1.00 96.25 115 GLN A O 1
ATOM 887 N N . LYS A 1 116 ? -5.475 -10.726 14.705 1.00 96.50 116 LYS A N 1
ATOM 888 C CA . LYS A 1 116 ? -5.961 -12.094 14.975 1.00 96.50 116 LYS A CA 1
ATOM 889 C C . LYS A 1 116 ? -7.400 -12.094 15.483 1.00 96.50 116 LYS A C 1
ATOM 891 O O . LYS A 1 116 ? -8.248 -12.799 14.951 1.00 96.50 116 LYS A O 1
ATOM 896 N N . TRP A 1 117 ? -7.692 -11.228 16.454 1.00 96.31 117 TRP A N 1
ATOM 897 C CA . TRP A 1 117 ? -9.049 -11.085 16.971 1.00 96.31 117 TRP A CA 1
ATOM 898 C C . TRP A 1 117 ? -10.041 -10.644 15.885 1.00 96.31 117 TRP A C 1
ATOM 900 O O . TRP A 1 117 ? -11.137 -11.192 15.824 1.00 96.31 117 TRP A O 1
ATOM 910 N N . LEU A 1 118 ? -9.669 -9.702 15.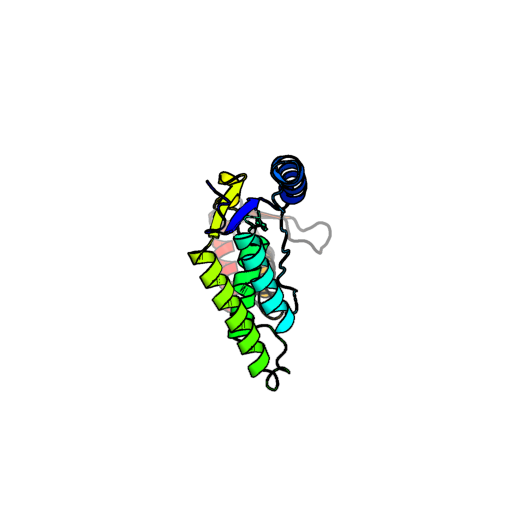009 1.00 95.75 118 LEU A N 1
ATOM 911 C CA . LEU A 1 118 ? -10.506 -9.284 13.880 1.00 95.75 118 LEU A CA 1
ATOM 912 C C . LEU A 1 118 ? -10.769 -10.448 12.916 1.00 95.75 118 LEU A C 1
ATOM 914 O O . LEU A 1 118 ? -11.914 -10.638 12.527 1.00 95.75 118 LEU A O 1
ATOM 918 N N . LEU A 1 119 ? -9.765 -11.255 12.571 1.00 94.44 119 LEU A N 1
ATOM 919 C CA . LEU A 1 119 ? -9.942 -12.417 11.688 1.00 94.44 119 LEU A CA 1
ATOM 920 C C . LEU A 1 119 ? -10.932 -13.442 12.264 1.00 94.44 119 LEU A C 1
ATOM 922 O O . LEU A 1 119 ? -11.760 -13.984 11.539 1.00 94.44 119 LEU A O 1
ATOM 926 N N . GLU A 1 120 ? -10.886 -13.671 13.574 1.00 94.75 120 GLU A N 1
ATOM 927 C CA . GLU A 1 120 ? -11.755 -14.636 14.257 1.00 94.75 120 GLU A CA 1
ATOM 928 C C . GLU A 1 120 ? -13.167 -14.087 14.539 1.00 94.75 120 GLU A C 1
ATOM 930 O O . GLU A 1 120 ? -14.148 -14.834 14.535 1.00 94.75 120 GLU A O 1
ATOM 935 N N . ASN A 1 121 ? -13.283 -12.780 14.797 1.00 94.81 121 ASN A N 1
ATOM 936 C CA . ASN A 1 121 ? -14.483 -12.165 15.377 1.00 94.81 121 ASN A CA 1
ATOM 937 C C . ASN A 1 121 ? -15.122 -11.097 14.483 1.00 94.81 121 ASN A C 1
ATOM 939 O O . ASN A 1 121 ? -15.976 -10.351 14.959 1.00 94.81 121 ASN A O 1
ATOM 943 N N . SER A 1 122 ? -14.748 -10.993 13.207 1.00 94.62 122 SER A N 1
ATOM 944 C CA . SER A 1 122 ? -15.391 -10.070 12.266 1.00 94.62 122 SER A CA 1
ATOM 945 C C . SER A 1 122 ? -16.133 -10.782 11.139 1.00 94.62 122 SER A C 1
ATOM 947 O O . SER A 1 122 ? -15.985 -11.984 10.903 1.00 94.62 122 SER A O 1
ATOM 949 N N . ARG A 1 123 ? -17.011 -10.031 10.478 1.00 95.44 123 ARG A N 1
ATOM 950 C CA . ARG A 1 123 ? -17.649 -10.419 9.228 1.00 95.44 123 ARG A CA 1
ATOM 951 C C . ARG A 1 123 ? -17.660 -9.224 8.289 1.00 95.44 123 ARG A C 1
ATOM 953 O O . ARG A 1 123 ? -18.216 -8.177 8.631 1.00 95.44 123 ARG A O 1
ATOM 960 N N . ASP A 1 124 ? -17.103 -9.438 7.107 1.00 95.69 124 ASP A N 1
ATOM 961 C CA . ASP A 1 124 ? -16.954 -8.400 6.095 1.00 95.69 124 ASP A CA 1
ATOM 962 C C . ASP A 1 124 ? -18.118 -8.427 5.115 1.00 95.69 124 ASP A C 1
ATOM 964 O O . ASP A 1 124 ? -18.611 -9.489 4.725 1.00 95.69 124 ASP A O 1
ATOM 968 N N . ILE A 1 125 ? -18.565 -7.234 4.747 1.00 95.75 125 ILE A N 1
ATOM 969 C CA . ILE A 1 125 ? -19.530 -6.976 3.687 1.00 95.75 125 ILE A CA 1
ATOM 970 C C . ILE A 1 125 ? -18.812 -6.061 2.708 1.00 95.75 125 ILE A C 1
ATOM 972 O O . ILE A 1 125 ? -18.441 -4.949 3.080 1.00 95.75 125 ILE A O 1
ATOM 976 N N . LEU A 1 126 ? -18.583 -6.554 1.497 1.00 96.62 126 LEU A N 1
ATOM 977 C CA . LEU A 1 126 ? -17.912 -5.808 0.442 1.00 96.62 126 LEU A CA 1
ATOM 978 C C . LEU A 1 126 ? -18.973 -5.106 -0.408 1.00 96.62 126 LEU A C 1
ATOM 980 O O . LEU A 1 126 ? -19.890 -5.764 -0.897 1.00 96.62 126 LEU A O 1
ATOM 984 N N . ASP A 1 127 ? -18.848 -3.793 -0.550 1.00 95.56 127 ASP A N 1
ATOM 985 C CA . ASP A 1 127 ? -19.582 -2.997 -1.537 1.00 95.56 127 ASP A CA 1
ATOM 986 C C . ASP A 1 127 ? -18.707 -2.847 -2.784 1.00 95.56 127 ASP A C 1
ATOM 988 O O . ASP A 1 127 ? -17.510 -2.608 -2.635 1.00 95.56 127 ASP A O 1
ATOM 992 N N . GLU A 1 128 ? -19.270 -3.006 -3.983 1.00 95.69 128 GLU A N 1
ATOM 993 C CA . GLU A 1 128 ? -18.493 -3.082 -5.238 1.00 95.69 128 GLU A CA 1
ATOM 994 C C . GLU A 1 128 ? -17.402 -4.170 -5.176 1.00 95.69 128 GLU A C 1
ATOM 996 O O . GLU A 1 128 ? -16.202 -3.931 -5.338 1.00 95.69 128 GLU A O 1
ATOM 1001 N N . SER A 1 129 ? -17.814 -5.400 -4.843 1.00 94.50 129 SER A N 1
ATOM 1002 C CA . SER A 1 129 ? -16.893 -6.528 -4.654 1.00 94.50 129 SER A CA 1
ATOM 1003 C C . SER A 1 129 ? -16.119 -6.909 -5.917 1.00 94.50 129 SER A C 1
ATOM 1005 O O . SER A 1 129 ? -15.031 -7.460 -5.811 1.00 94.50 129 SER A O 1
ATOM 1007 N N . ASP A 1 130 ? -16.688 -6.655 -7.091 1.00 94.44 130 ASP A N 1
ATOM 1008 C CA . ASP A 1 130 ? -16.039 -6.820 -8.392 1.00 94.44 130 ASP A CA 1
ATOM 1009 C C . ASP A 1 130 ? -14.839 -5.882 -8.558 1.00 94.44 130 ASP A C 1
ATOM 1011 O O . ASP A 1 130 ? -13.798 -6.323 -9.039 1.00 94.44 130 ASP A O 1
ATOM 1015 N N . GLU A 1 131 ? -14.939 -4.643 -8.082 1.00 94.44 131 GLU A N 1
ATOM 1016 C CA . GLU A 1 131 ? -13.826 -3.692 -8.061 1.00 94.44 131 GLU A CA 1
ATOM 1017 C C . GLU A 1 131 ? -12.836 -3.977 -6.922 1.00 94.44 131 GLU A C 1
ATOM 1019 O O . GLU A 1 131 ? -11.626 -4.003 -7.144 1.00 94.44 131 GLU A O 1
ATOM 1024 N N . ILE A 1 132 ? -13.319 -4.256 -5.703 1.00 93.88 132 ILE A N 1
ATOM 1025 C CA . ILE A 1 132 ? -12.453 -4.545 -4.541 1.00 93.88 132 ILE A CA 1
ATOM 1026 C C . ILE A 1 132 ? -11.614 -5.813 -4.751 1.00 93.88 132 ILE A C 1
ATOM 1028 O O . ILE A 1 132 ? -10.486 -5.890 -4.264 1.00 93.88 132 ILE A O 1
ATOM 1032 N N . LEU A 1 133 ? -12.164 -6.820 -5.435 1.00 93.19 133 LEU A N 1
ATOM 1033 C CA . LEU A 1 133 ? -11.496 -8.099 -5.697 1.00 93.19 133 LEU A CA 1
ATOM 1034 C C . LEU A 1 133 ? -10.914 -8.181 -7.117 1.00 93.19 133 LEU A C 1
ATOM 1036 O O . LEU A 1 133 ? -10.511 -9.264 -7.550 1.00 93.19 133 LEU A O 1
ATOM 1040 N N . ASN A 1 134 ? -10.872 -7.063 -7.848 1.00 94.81 134 ASN A N 1
ATOM 1041 C CA . ASN A 1 134 ? -10.299 -7.005 -9.186 1.00 94.81 134 ASN A CA 1
ATOM 1042 C C . ASN A 1 134 ? -8.791 -7.293 -9.138 1.00 94.81 134 ASN A C 1
ATOM 1044 O O . ASN A 1 134 ? -8.081 -6.790 -8.271 1.00 94.81 134 ASN A O 1
ATOM 1048 N N . VAL A 1 135 ? -8.273 -8.032 -10.121 1.00 91.62 135 VAL A N 1
ATOM 1049 C CA . VAL A 1 135 ? -6.829 -8.298 -10.264 1.00 91.62 135 VAL A CA 1
ATOM 1050 C C . VAL A 1 135 ? -6.001 -7.027 -10.461 1.00 91.62 135 VAL A C 1
ATOM 1052 O O . VAL A 1 135 ? -4.821 -7.012 -10.141 1.00 91.62 135 VAL A O 1
ATOM 1055 N N . ASN A 1 136 ? -6.618 -5.959 -10.971 1.00 90.25 136 ASN A N 1
ATOM 1056 C CA . ASN A 1 136 ? -5.971 -4.661 -11.148 1.00 90.25 136 ASN A CA 1
ATOM 1057 C C . ASN A 1 136 ? -6.007 -3.802 -9.872 1.00 90.25 136 ASN A C 1
ATOM 1059 O O . ASN A 1 136 ? -5.375 -2.745 -9.827 1.00 90.25 136 ASN A O 1
ATOM 1063 N N . PHE A 1 137 ? -6.767 -4.213 -8.852 1.00 89.25 137 PHE A N 1
ATOM 1064 C CA . PHE A 1 137 ? -6.817 -3.517 -7.575 1.00 89.25 137 PHE A CA 1
ATOM 1065 C C . PHE A 1 137 ? -5.640 -3.970 -6.705 1.00 89.25 137 PHE A C 1
ATOM 1067 O O . PHE A 1 137 ? -5.718 -4.942 -5.955 1.00 89.25 137 PHE A O 1
ATOM 1074 N N . GLU A 1 138 ? -4.528 -3.243 -6.801 1.00 86.56 138 GLU A N 1
ATOM 1075 C CA . GLU A 1 138 ? -3.326 -3.511 -6.012 1.00 86.56 138 GLU A CA 1
ATOM 1076 C C . GLU A 1 138 ? -3.020 -2.369 -5.039 1.00 86.56 138 GLU A C 1
ATOM 1078 O O . GLU A 1 138 ? -2.982 -1.190 -5.396 1.00 86.56 138 GLU A O 1
ATOM 1083 N N . LEU A 1 139 ? -2.739 -2.731 -3.786 1.00 89.25 139 LEU A N 1
ATOM 1084 C CA . LEU A 1 139 ? -2.268 -1.804 -2.763 1.00 89.25 139 LEU A CA 1
ATOM 1085 C C . LEU A 1 139 ? -0.786 -2.050 -2.482 1.00 89.25 139 LEU A 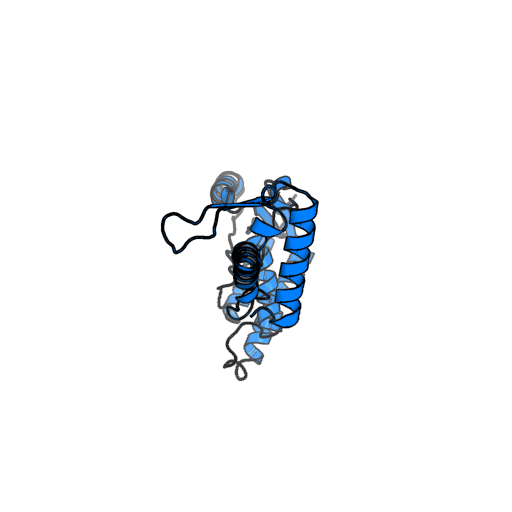C 1
ATOM 1087 O O . LEU A 1 139 ? -0.418 -2.915 -1.686 1.00 89.25 139 LEU A O 1
ATOM 1091 N N . ILE A 1 140 ? 0.069 -1.261 -3.130 1.00 86.31 140 ILE A N 1
ATOM 1092 C CA . ILE A 1 140 ? 1.525 -1.367 -3.004 1.00 86.31 140 ILE A CA 1
ATOM 1093 C C . ILE A 1 140 ? 2.040 -0.279 -2.059 1.00 86.31 140 ILE A C 1
ATOM 1095 O O . ILE A 1 140 ? 1.882 0.916 -2.310 1.00 86.31 140 ILE A O 1
ATOM 1099 N N . TYR A 1 141 ? 2.710 -0.695 -0.982 1.00 84.50 141 TYR A N 1
ATOM 1100 C CA . TYR A 1 141 ? 3.401 0.205 -0.058 1.00 84.50 141 TYR A CA 1
ATOM 1101 C C . TYR A 1 141 ? 4.910 -0.007 -0.139 1.00 84.50 141 TYR A C 1
ATOM 1103 O O . TYR A 1 141 ? 5.425 -1.057 0.243 1.00 84.50 141 TYR A O 1
ATOM 1111 N N . THR A 1 142 ? 5.632 1.013 -0.595 1.00 78.94 142 THR A N 1
ATOM 1112 C CA . THR A 1 142 ? 7.096 0.996 -0.605 1.00 78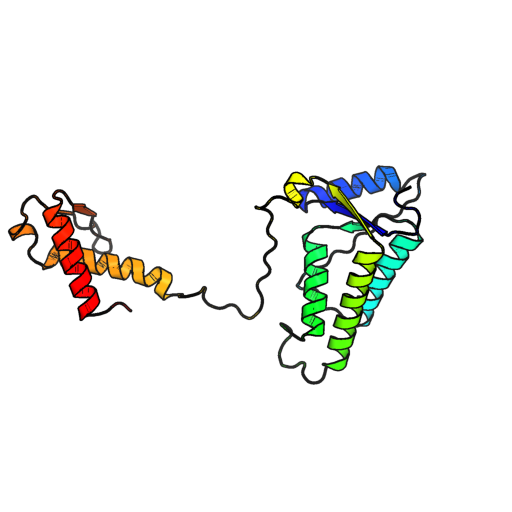.94 142 THR A CA 1
ATOM 1113 C C . THR A 1 142 ? 7.647 1.121 0.814 1.00 78.94 142 THR A C 1
ATOM 1115 O O . THR A 1 142 ? 7.110 1.855 1.646 1.00 78.94 142 THR A O 1
ATOM 1118 N N . MET A 1 143 ? 8.736 0.405 1.095 1.00 72.56 143 MET A N 1
ATOM 1119 C CA . MET A 1 143 ? 9.389 0.375 2.404 1.00 72.56 143 MET A CA 1
ATOM 1120 C C . MET A 1 143 ? 10.880 0.655 2.278 1.00 72.56 143 MET A C 1
ATOM 1122 O O . MET A 1 143 ? 11.539 0.128 1.387 1.00 72.56 143 MET A O 1
ATOM 1126 N N . GLY A 1 144 ? 11.413 1.422 3.229 1.00 73.25 144 GLY A N 1
ATOM 1127 C CA . GLY A 1 144 ? 12.819 1.813 3.260 1.00 73.25 144 GLY A CA 1
ATOM 1128 C C . GLY A 1 144 ? 13.052 3.223 2.727 1.00 73.25 144 GLY A C 1
ATOM 1129 O O . GLY A 1 144 ? 12.124 4.014 2.572 1.00 73.25 144 GLY A O 1
ATOM 1130 N N . GLU A 1 145 ? 14.321 3.543 2.508 1.00 76.38 145 GLU A N 1
ATOM 1131 C CA . GLU A 1 145 ? 14.728 4.825 1.939 1.00 76.38 145 GLU A CA 1
ATOM 1132 C C . GLU A 1 145 ? 14.474 4.844 0.433 1.00 76.38 145 GLU A C 1
ATOM 1134 O O . GLU A 1 145 ? 14.524 3.803 -0.228 1.00 76.38 145 GLU A O 1
ATOM 1139 N N . GLN A 1 146 ? 14.222 6.036 -0.111 1.00 79.50 146 GLN A N 1
ATOM 1140 C CA . GLN A 1 146 ? 14.151 6.225 -1.552 1.00 79.50 146 GLN A CA 1
ATOM 1141 C C . GLN A 1 146 ? 15.479 5.778 -2.167 1.00 79.50 146 GLN A C 1
ATOM 1143 O O . GLN A 1 146 ? 16.540 6.311 -1.850 1.00 79.50 146 GLN A O 1
ATOM 1148 N N . ARG A 1 147 ? 15.409 4.780 -3.040 1.00 79.19 147 ARG A N 1
ATOM 1149 C CA . ARG A 1 147 ? 16.536 4.301 -3.837 1.00 79.19 147 ARG A CA 1
ATOM 1150 C C . ARG A 1 147 ? 16.182 4.473 -5.303 1.00 79.19 147 ARG A C 1
ATOM 1152 O O . ARG A 1 147 ? 14.998 4.530 -5.646 1.00 79.19 147 ARG A O 1
ATOM 1159 N N . GLY A 1 148 ? 17.200 4.558 -6.155 1.00 80.19 148 GLY A N 1
ATOM 1160 C CA . GLY A 1 148 ? 16.984 4.408 -7.589 1.00 80.19 148 GLY A CA 1
ATOM 1161 C C . GLY A 1 148 ? 16.204 3.120 -7.845 1.00 80.19 148 GLY A C 1
ATOM 1162 O O . GLY A 1 148 ? 16.413 2.119 -7.153 1.00 80.19 148 GLY A O 1
ATOM 1163 N N . THR A 1 149 ? 15.275 3.151 -8.800 1.00 78.69 149 THR A N 1
ATOM 1164 C CA . THR A 1 149 ? 14.667 1.909 -9.288 1.00 78.69 149 THR A CA 1
ATOM 1165 C C . THR A 1 149 ? 15.776 0.970 -9.740 1.00 78.69 149 THR A C 1
ATOM 1167 O O . THR A 1 149 ? 16.834 1.448 -10.147 1.00 78.69 149 THR A O 1
ATOM 1170 N N . GLU A 1 150 ? 15.554 -0.340 -9.676 1.00 78.38 150 GLU A N 1
ATOM 1171 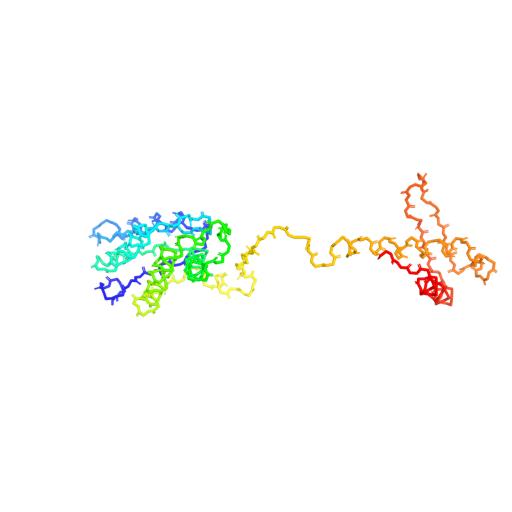C CA . GLU A 1 150 ? 16.559 -1.315 -10.101 1.00 78.38 150 GLU A CA 1
ATOM 1172 C C . GLU A 1 150 ? 17.172 -0.925 -11.454 1.00 78.38 150 GLU A C 1
ATOM 1174 O O . GLU A 1 150 ? 16.451 -0.543 -12.383 1.00 78.38 150 GLU A O 1
ATOM 1179 N N . PHE A 1 151 ? 18.506 -0.967 -11.505 1.00 82.06 151 PHE A N 1
ATOM 1180 C CA . PHE A 1 151 ? 19.320 -0.583 -12.655 1.00 82.06 151 PHE A CA 1
ATOM 1181 C C . PHE A 1 151 ? 19.296 0.914 -13.023 1.00 82.06 151 PHE A C 1
ATOM 1183 O O . PHE A 1 151 ? 19.782 1.283 -14.072 1.00 82.06 151 PHE A O 1
ATOM 1190 N N . SER A 1 152 ? 18.751 1.812 -12.199 1.00 85.00 152 SER A N 1
ATOM 1191 C CA . SER A 1 152 ? 18.890 3.265 -12.400 1.00 85.00 152 SER A CA 1
ATOM 1192 C C . SER A 1 152 ? 20.304 3.751 -12.030 1.00 85.00 152 SER A C 1
ATOM 1194 O O . SER A 1 152 ? 20.786 3.356 -10.966 1.00 85.00 152 SER A O 1
ATOM 1196 N N . PRO A 1 153 ? 20.899 4.700 -12.782 1.00 87.75 153 PRO A N 1
ATOM 1197 C CA . PRO A 1 153 ? 20.344 5.376 -13.962 1.00 87.75 153 PRO A CA 1
ATOM 1198 C C . PRO A 1 153 ? 20.507 4.594 -15.273 1.00 87.75 153 PRO A C 1
ATOM 1200 O O . PRO A 1 153 ? 19.758 4.841 -16.217 1.00 87.75 153 PRO A O 1
ATOM 1203 N N . ASP A 1 154 ? 21.394 3.603 -15.298 1.00 88.81 154 ASP A N 1
ATOM 1204 C CA . ASP A 1 154 ? 21.812 2.833 -16.476 1.00 88.81 154 ASP A CA 1
ATOM 1205 C C . ASP A 1 154 ? 20.629 2.326 -17.318 1.00 88.81 154 ASP A C 1
ATOM 1207 O O . ASP A 1 154 ? 20.647 2.357 -18.545 1.00 88.81 154 ASP A O 1
ATOM 1211 N N . ARG A 1 155 ? 19.518 1.959 -16.674 1.00 86.50 155 ARG A N 1
ATOM 1212 C CA . ARG A 1 155 ? 18.263 1.516 -17.290 1.00 86.50 155 ARG A CA 1
ATOM 1213 C C . ARG A 1 155 ? 17.747 2.472 -18.359 1.00 86.50 155 ARG A C 1
ATOM 1215 O O . ARG A 1 155 ? 17.186 2.012 -19.352 1.00 86.50 155 ARG A O 1
ATOM 1222 N N . TRP A 1 156 ? 17.864 3.779 -18.136 1.00 86.19 156 TRP A N 1
ATOM 1223 C CA . TRP A 1 156 ? 17.426 4.801 -19.085 1.00 86.19 156 TRP A CA 1
ATOM 1224 C C . TRP A 1 156 ? 18.589 5.467 -19.829 1.00 86.19 156 TRP A C 1
ATOM 1226 O O . TRP A 1 156 ? 18.329 6.127 -20.831 1.00 86.19 156 TRP A O 1
ATOM 1236 N N . GLU A 1 157 ? 19.839 5.255 -19.409 1.00 90.81 157 GLU A N 1
ATOM 1237 C CA . GLU A 1 157 ? 21.041 5.753 -20.099 1.00 90.81 157 GLU A CA 1
ATOM 1238 C C . GLU A 1 157 ? 21.553 4.792 -21.186 1.00 90.81 157 GLU A C 1
ATOM 1240 O O . GLU A 1 157 ? 21.958 5.224 -22.264 1.00 90.81 157 GLU A O 1
ATOM 1245 N N . ILE A 1 158 ? 21.447 3.478 -20.984 1.00 92.81 158 ILE A N 1
ATOM 1246 C CA . ILE A 1 158 ? 21.917 2.473 -21.949 1.00 92.81 158 ILE A CA 1
ATOM 1247 C C . ILE A 1 158 ? 21.182 2.588 -23.281 1.00 92.81 158 ILE A C 1
ATOM 1249 O O . ILE A 1 158 ? 21.803 2.478 -24.335 1.00 92.81 158 ILE A O 1
ATOM 1253 N N . ILE A 1 159 ? 19.870 2.835 -23.263 1.00 91.31 159 ILE A N 1
ATOM 1254 C CA . ILE A 1 159 ? 19.068 2.961 -24.488 1.00 91.31 159 ILE A CA 1
ATOM 1255 C C . ILE A 1 159 ? 19.604 4.089 -25.391 1.00 91.31 159 ILE A C 1
ATOM 1257 O O . ILE A 1 159 ? 19.931 3.802 -26.547 1.00 91.31 159 ILE A O 1
ATOM 1261 N N . PRO A 1 160 ? 19.728 5.351 -24.929 1.00 90.62 160 PRO A N 1
ATOM 1262 C CA . PRO A 1 160 ? 20.307 6.407 -25.747 1.00 90.62 160 PRO A CA 1
ATOM 1263 C C . PRO A 1 160 ? 21.776 6.147 -26.097 1.00 90.62 160 PRO A C 1
ATOM 1265 O O . PRO A 1 160 ? 22.159 6.468 -27.218 1.00 90.62 160 PRO A O 1
ATOM 1268 N N . CYS A 1 161 ? 22.580 5.519 -25.230 1.00 92.06 161 CYS A N 1
ATOM 1269 C CA . CYS A 1 161 ? 23.956 5.145 -25.575 1.00 92.06 161 CYS A CA 1
ATOM 1270 C C . CYS A 1 161 ? 24.014 4.148 -26.744 1.00 92.06 161 CYS A C 1
ATOM 1272 O O . CYS A 1 161 ? 24.720 4.402 -27.717 1.00 92.06 161 CYS A O 1
ATOM 1274 N N . VAL A 1 162 ? 23.219 3.072 -26.710 1.00 94.31 162 VAL A N 1
ATOM 1275 C CA . VAL A 1 162 ? 23.115 2.087 -27.804 1.00 94.31 162 VAL A CA 1
ATOM 1276 C C . VAL A 1 162 ? 22.673 2.758 -29.099 1.00 94.31 162 VAL A C 1
ATOM 1278 O O . VAL A 1 162 ? 23.265 2.527 -30.155 1.00 94.31 162 VAL A O 1
ATOM 1281 N N . LEU A 1 163 ? 21.640 3.601 -29.028 1.00 92.25 163 LEU A N 1
ATOM 1282 C CA . LEU A 1 163 ? 21.151 4.330 -30.194 1.00 92.25 163 LEU A CA 1
ATOM 1283 C C . LEU A 1 163 ? 22.245 5.243 -30.756 1.00 92.25 163 LEU A C 1
ATOM 1285 O O . LEU A 1 163 ? 22.480 5.231 -31.963 1.00 92.25 163 LEU A O 1
ATOM 1289 N N . ASN A 1 164 ? 22.952 5.986 -29.904 1.00 90.12 164 ASN A N 1
ATOM 1290 C CA . ASN A 1 164 ? 24.033 6.871 -30.326 1.00 90.12 164 ASN A CA 1
ATOM 1291 C C . ASN A 1 164 ? 25.175 6.097 -30.999 1.00 90.12 164 ASN A C 1
ATOM 1293 O O . ASN A 1 164 ? 25.655 6.511 -32.052 1.00 90.12 164 ASN A O 1
ATOM 1297 N N . THR A 1 165 ? 25.555 4.935 -30.463 1.00 92.81 165 THR A N 1
ATOM 1298 C CA . THR A 1 165 ? 26.534 4.044 -31.101 1.00 92.81 165 THR A CA 1
ATOM 1299 C C . THR A 1 165 ? 26.055 3.584 -32.476 1.00 92.81 165 THR A C 1
ATOM 1301 O O . THR A 1 165 ? 26.813 3.653 -33.441 1.00 92.81 165 THR A O 1
ATOM 1304 N N . LEU A 1 166 ? 24.784 3.195 -32.613 1.00 92.75 166 LEU A N 1
ATOM 1305 C CA . LEU A 1 166 ? 24.201 2.827 -33.907 1.00 92.75 166 LEU A CA 1
ATOM 1306 C C . LEU A 1 166 ? 24.263 3.985 -34.913 1.00 92.75 166 LEU A C 1
ATOM 1308 O O . LEU A 1 166 ? 24.642 3.779 -36.067 1.00 92.75 166 LEU A O 1
ATOM 1312 N N . ALA A 1 167 ? 23.925 5.203 -34.485 1.00 89.88 167 ALA A N 1
ATOM 1313 C CA . ALA A 1 167 ? 24.006 6.395 -35.324 1.00 89.88 167 ALA A CA 1
ATOM 1314 C C . ALA A 1 167 ? 25.447 6.696 -35.765 1.00 89.88 167 ALA A C 1
ATOM 1316 O O . ALA A 1 167 ? 25.681 6.948 -36.948 1.00 89.88 167 ALA A O 1
ATOM 1317 N N . ASN A 1 168 ? 26.408 6.607 -34.842 1.00 88.50 168 ASN A N 1
ATOM 1318 C CA . ASN A 1 168 ? 27.827 6.811 -35.126 1.00 88.50 168 ASN A CA 1
ATOM 1319 C C . ASN A 1 168 ? 28.354 5.780 -36.128 1.00 88.50 168 ASN A C 1
ATOM 1321 O O . ASN A 1 168 ? 29.013 6.150 -37.096 1.00 88.50 168 ASN A O 1
ATOM 1325 N N . VAL A 1 169 ? 28.025 4.498 -35.942 1.00 90.25 169 VAL A N 1
ATOM 1326 C CA . VAL A 1 169 ? 28.417 3.422 -36.864 1.00 90.25 169 VAL A CA 1
ATOM 1327 C C . VAL A 1 169 ? 27.817 3.655 -38.251 1.00 90.25 169 VAL A C 1
ATOM 1329 O O . VAL A 1 169 ? 28.524 3.573 -39.257 1.00 90.25 169 VAL A O 1
ATOM 1332 N N . ALA A 1 170 ? 26.534 4.014 -38.325 1.00 88.31 170 ALA A N 1
ATOM 1333 C CA . ALA A 1 170 ? 25.868 4.276 -39.597 1.00 88.31 170 ALA A CA 1
ATOM 1334 C C . ALA A 1 170 ? 26.502 5.448 -40.372 1.00 88.31 170 ALA A C 1
ATOM 1336 O O . ALA A 1 170 ? 26.588 5.390 -41.599 1.00 88.31 170 ALA A O 1
ATOM 1337 N N . GLN A 1 171 ? 26.958 6.494 -39.675 1.00 85.00 171 GLN A N 1
ATOM 1338 C CA . GLN A 1 171 ? 27.576 7.674 -40.289 1.00 85.00 171 GLN A CA 1
ATOM 1339 C C . GLN A 1 171 ? 29.061 7.475 -40.632 1.00 85.00 171 GLN A C 1
ATOM 1341 O O . GLN A 1 171 ? 29.505 7.931 -41.685 1.00 85.00 171 GLN A O 1
ATOM 1346 N N . ASN A 1 172 ? 29.823 6.784 -39.778 1.00 80.12 172 ASN A N 1
ATOM 1347 C CA . ASN A 1 172 ? 31.289 6.788 -39.836 1.00 80.12 172 ASN A CA 1
ATOM 1348 C C . ASN A 1 172 ? 31.902 5.515 -40.444 1.00 80.12 172 ASN A C 1
ATOM 1350 O O . ASN A 1 172 ? 33.041 5.554 -40.903 1.00 80.12 172 ASN A O 1
ATOM 1354 N N . CYS A 1 173 ? 31.175 4.395 -40.515 1.00 75.44 173 CYS A N 1
ATOM 1355 C CA . CYS A 1 173 ? 31.726 3.114 -40.985 1.00 75.44 173 CYS A CA 1
ATOM 1356 C C . CYS A 1 173 ? 31.573 2.874 -42.500 1.00 75.44 173 CYS A C 1
ATOM 1358 O O . CYS A 1 173 ? 31.531 1.731 -42.951 1.00 75.44 173 CYS A O 1
ATOM 1360 N N . GLY A 1 174 ? 31.472 3.935 -43.309 1.00 75.50 174 GLY A N 1
ATOM 1361 C CA . GLY A 1 174 ? 31.501 3.824 -44.775 1.00 75.50 174 GLY A CA 1
ATOM 1362 C C . GLY A 1 174 ? 30.298 3.104 -45.400 1.00 75.50 174 GLY A C 1
ATOM 1363 O O . GLY A 1 174 ? 30.375 2.664 -46.550 1.00 75.50 174 GLY A O 1
ATOM 1364 N N . PHE A 1 175 ? 29.170 3.000 -44.686 1.00 80.56 175 PHE A N 1
ATOM 1365 C CA . PHE A 1 175 ? 27.963 2.325 -45.178 1.00 80.56 175 PHE A CA 1
ATOM 1366 C C . PHE A 1 175 ? 27.452 2.900 -46.503 1.00 80.56 175 PHE A C 1
ATOM 1368 O O . PHE A 1 175 ? 27.002 2.135 -47.349 1.00 80.56 175 PHE A O 1
ATOM 1375 N N . SER A 1 176 ? 27.605 4.204 -46.745 1.00 74.31 176 SER A N 1
ATOM 1376 C CA . SER A 1 176 ? 27.230 4.837 -48.019 1.00 74.31 176 SER A CA 1
ATOM 1377 C C . SER A 1 176 ? 28.031 4.324 -49.225 1.00 74.31 176 SER A C 1
ATOM 1379 O O . SER A 1 176 ? 27.568 4.440 -50.354 1.00 74.31 176 SER A O 1
ATOM 1381 N N . GLN A 1 177 ? 29.225 3.758 -49.014 1.00 80.25 177 GLN A N 1
ATOM 1382 C CA . GLN A 1 177 ? 30.035 3.160 -50.083 1.00 80.25 177 GLN A CA 1
ATOM 1383 C C . GLN A 1 177 ? 29.684 1.684 -50.297 1.00 80.25 177 GLN A C 1
ATOM 1385 O O . GLN A 1 177 ? 29.580 1.232 -51.434 1.00 80.25 177 GLN A O 1
ATOM 1390 N N . LYS A 1 178 ? 29.484 0.935 -49.204 1.00 83.88 178 LYS A N 1
ATOM 1391 C CA . LYS A 1 178 ? 29.179 -0.506 -49.239 1.00 83.88 178 LYS A CA 1
ATOM 1392 C C . LYS A 1 178 ? 27.719 -0.785 -49.622 1.00 83.88 178 LYS A C 1
ATOM 1394 O O . LYS A 1 178 ? 27.436 -1.773 -50.289 1.00 83.88 178 LYS A O 1
ATOM 1399 N N . PHE A 1 179 ? 26.810 0.106 -49.233 1.00 84.12 179 PHE A N 1
ATOM 1400 C CA . PHE A 1 179 ? 25.369 0.016 -49.448 1.00 84.12 179 PHE A CA 1
ATOM 1401 C C . PHE A 1 179 ? 24.790 1.380 -49.866 1.00 84.12 179 PHE A C 1
ATOM 1403 O O . PHE A 1 179 ? 24.060 2.005 -49.092 1.00 84.12 179 PHE A O 1
ATOM 1410 N N . PRO A 1 180 ? 25.066 1.852 -51.096 1.00 82.00 180 PRO A N 1
ATOM 1411 C CA . PRO A 1 180 ? 24.690 3.200 -51.538 1.00 82.00 180 PRO A CA 1
ATOM 1412 C C . PRO A 1 180 ? 23.181 3.482 -51.480 1.00 82.00 180 PRO A C 1
ATOM 1414 O O . PRO A 1 180 ? 22.785 4.621 -51.262 1.00 82.00 180 PRO A O 1
ATOM 1417 N N . ASN A 1 181 ? 22.345 2.446 -51.613 1.00 85.88 181 ASN A N 1
ATOM 1418 C CA . ASN A 1 181 ? 20.883 2.536 -51.499 1.00 85.88 181 ASN A CA 1
ATOM 1419 C C . ASN A 1 181 ? 20.331 1.762 -50.285 1.00 85.88 181 ASN A C 1
ATOM 1421 O O . ASN A 1 181 ? 19.128 1.516 -50.209 1.00 85.88 181 ASN A O 1
ATOM 1425 N N . GLY A 1 182 ? 21.197 1.306 -49.373 1.00 85.69 182 GLY A N 1
ATOM 1426 C CA . GLY A 1 182 ? 20.801 0.418 -48.277 1.00 85.69 182 GLY A CA 1
ATOM 1427 C C . GLY A 1 182 ? 20.428 1.137 -46.987 1.00 85.69 182 GLY A C 1
ATOM 1428 O O . GLY A 1 182 ? 19.584 0.632 -46.245 1.00 85.69 182 GLY A O 1
ATOM 1429 N N . LEU A 1 183 ? 21.000 2.319 -46.746 1.00 87.88 183 LEU A N 1
ATOM 1430 C CA . LEU A 1 183 ? 20.679 3.185 -45.613 1.00 87.88 183 LEU A CA 1
ATOM 1431 C C . LEU A 1 183 ? 20.388 4.607 -46.096 1.00 87.88 183 LEU A C 1
ATOM 1433 O O . LEU A 1 183 ? 21.095 5.147 -46.941 1.00 87.88 183 LEU A O 1
ATOM 1437 N N . GLU A 1 184 ? 19.383 5.235 -45.500 1.00 88.12 184 GLU A N 1
ATOM 1438 C CA . GLU A 1 184 ? 19.103 6.661 -45.648 1.00 88.12 184 GLU A CA 1
ATOM 1439 C C . GLU A 1 184 ? 19.271 7.323 -44.276 1.00 88.12 184 GLU A C 1
ATOM 1441 O O . GLU A 1 184 ? 18.608 6.947 -43.305 1.00 88.12 184 GLU A O 1
ATOM 1446 N N . ILE A 1 185 ? 20.181 8.297 -44.190 1.00 85.94 185 ILE A N 1
ATOM 1447 C CA . ILE A 1 185 ? 20.515 9.005 -42.951 1.00 85.94 185 ILE A CA 1
ATOM 1448 C C . ILE A 1 185 ? 20.280 10.495 -43.174 1.00 85.94 185 ILE A C 1
ATOM 1450 O O . ILE A 1 185 ? 20.922 11.118 -44.017 1.00 85.94 185 ILE A O 1
ATOM 1454 N N . VAL A 1 186 ? 19.375 11.075 -42.392 1.00 85.75 186 VAL A N 1
ATOM 1455 C CA . VAL A 1 186 ? 19.092 12.511 -42.403 1.00 85.75 186 VAL A CA 1
ATOM 1456 C C . VAL A 1 186 ? 19.481 13.084 -41.047 1.00 85.75 186 VAL A C 1
ATOM 1458 O O . VAL A 1 186 ? 18.902 12.720 -40.021 1.00 85.75 186 VAL A O 1
ATOM 1461 N N . ALA A 1 187 ? 20.473 13.975 -41.039 1.00 80.00 187 ALA A N 1
ATOM 1462 C CA . ALA A 1 187 ? 20.932 14.638 -39.824 1.00 80.00 187 ALA A CA 1
ATOM 1463 C C . ALA A 1 187 ? 19.797 15.431 -39.153 1.00 80.00 187 ALA A C 1
ATOM 1465 O O . ALA A 1 187 ? 18.906 15.971 -39.820 1.00 80.00 187 ALA A O 1
ATOM 1466 N N . ALA A 1 188 ? 19.828 15.512 -37.823 1.00 78.81 188 ALA A N 1
ATOM 1467 C CA . ALA A 1 188 ? 18.897 16.356 -37.092 1.00 78.81 188 ALA A CA 1
ATOM 1468 C C . ALA A 1 188 ? 19.133 17.834 -37.443 1.00 78.81 188 ALA A C 1
ATOM 1470 O O . ALA A 1 188 ? 20.269 18.293 -37.535 1.00 78.81 188 ALA A O 1
ATOM 1471 N N . LYS A 1 189 ? 18.045 18.597 -37.608 1.00 71.31 189 LYS A N 1
ATOM 1472 C CA . LYS A 1 189 ? 18.087 20.000 -38.062 1.00 71.31 189 LYS A CA 1
ATOM 1473 C C . LYS A 1 189 ? 18.882 20.942 -37.146 1.00 71.31 189 LYS A C 1
ATOM 1475 O O . LYS A 1 189 ? 19.273 22.008 -37.605 1.00 71.31 189 LYS A O 1
ATOM 1480 N N . SER A 1 190 ? 19.104 20.562 -35.887 1.00 67.44 190 SER A N 1
ATOM 1481 C CA . SER A 1 190 ? 19.689 21.431 -34.858 1.00 67.44 190 SER A CA 1
ATOM 1482 C C . SER A 1 190 ? 21.002 20.911 -34.259 1.00 67.44 190 SER A C 1
ATOM 1484 O O . SER A 1 190 ? 21.406 21.413 -33.222 1.00 67.44 190 SER A O 1
ATOM 1486 N N . GLY A 1 191 ? 21.667 19.915 -34.857 1.00 62.78 191 GLY A N 1
ATOM 1487 C CA . GLY A 1 191 ? 22.936 19.360 -34.342 1.00 62.78 191 GLY A CA 1
ATOM 1488 C C . GLY A 1 191 ? 22.807 18.485 -33.083 1.00 62.78 191 GLY A C 1
ATOM 1489 O O . GLY A 1 191 ? 23.469 17.459 -33.001 1.00 62.78 191 GLY A O 1
ATOM 1490 N N . ASP A 1 192 ? 21.879 18.808 -32.179 1.00 68.19 192 ASP A N 1
ATOM 1491 C CA . ASP A 1 192 ? 21.697 18.154 -30.869 1.00 68.19 192 ASP A CA 1
ATOM 1492 C C . ASP A 1 192 ? 20.629 17.040 -30.862 1.00 68.19 192 ASP A C 1
ATOM 1494 O O . ASP A 1 192 ? 20.010 16.747 -29.840 1.00 68.19 192 ASP A O 1
ATOM 1498 N N . GLY A 1 193 ? 20.336 16.437 -32.016 1.00 77.38 193 GLY A N 1
ATOM 1499 C CA . GLY A 1 193 ? 19.260 15.452 -32.150 1.00 77.38 193 GLY A CA 1
ATOM 1500 C C . GLY A 1 193 ? 19.721 14.134 -32.753 1.00 77.38 193 GLY A C 1
ATOM 1501 O O . GLY A 1 193 ? 20.625 14.096 -33.585 1.00 77.38 193 GLY A O 1
ATOM 1502 N N . PHE A 1 194 ? 19.029 13.054 -32.388 1.00 84.38 194 PHE A N 1
ATOM 1503 C CA . PHE A 1 194 ? 19.224 11.755 -33.023 1.00 84.38 194 PHE A CA 1
ATOM 1504 C C . PHE A 1 194 ? 18.926 11.842 -34.533 1.00 84.38 194 PHE A C 1
ATOM 1506 O O . PHE A 1 194 ? 17.872 12.375 -34.909 1.00 84.38 194 PHE A O 1
ATOM 1513 N N . PRO A 1 195 ? 19.811 11.346 -35.418 1.00 86.81 195 PRO A N 1
ATOM 1514 C CA . PRO A 1 195 ? 19.574 11.404 -36.853 1.00 86.81 195 PRO A CA 1
ATOM 1515 C C . PRO A 1 195 ? 18.396 10.509 -37.239 1.00 86.81 195 PRO A C 1
ATOM 1517 O O . PRO A 1 195 ? 18.183 9.430 -36.687 1.00 86.81 195 PRO A O 1
ATOM 1520 N N . ARG A 1 196 ? 17.636 10.922 -38.250 1.00 88.56 196 ARG A N 1
ATOM 1521 C CA . ARG A 1 196 ? 16.614 10.054 -38.827 1.00 88.56 196 ARG A CA 1
ATOM 1522 C C . ARG A 1 196 ? 17.308 9.011 -39.695 1.00 88.56 196 ARG 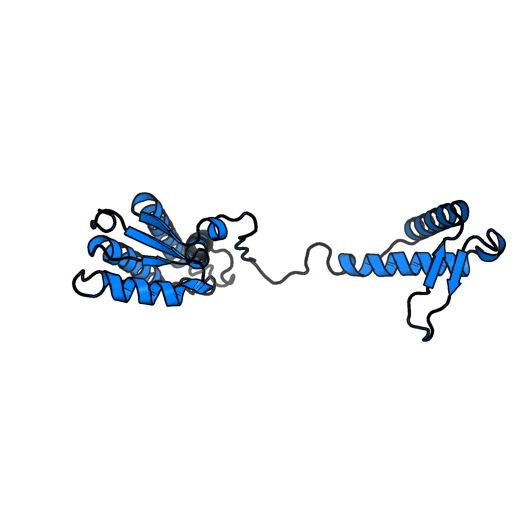A C 1
ATOM 1524 O O . ARG A 1 196 ? 17.804 9.338 -40.769 1.00 88.56 196 ARG A O 1
ATOM 1531 N N . LEU A 1 197 ? 17.308 7.767 -39.230 1.00 88.75 197 LEU A N 1
ATOM 1532 C CA . LEU A 1 197 ? 17.898 6.625 -39.919 1.00 88.75 197 LEU A CA 1
ATOM 1533 C C . LEU A 1 197 ? 16.804 5.702 -40.464 1.00 88.75 197 LEU A C 1
ATOM 1535 O O . LEU A 1 197 ? 15.865 5.344 -39.752 1.00 88.75 197 LEU A O 1
ATOM 1539 N N . ARG A 1 198 ? 16.915 5.322 -41.736 1.00 90.69 198 ARG A N 1
ATOM 1540 C CA . ARG A 1 198 ? 16.024 4.371 -42.407 1.00 90.69 198 ARG A CA 1
ATOM 1541 C C . ARG A 1 198 ? 16.859 3.264 -43.032 1.00 90.69 198 ARG A C 1
ATOM 1543 O O . ARG A 1 198 ? 17.763 3.528 -43.818 1.00 90.69 198 ARG A O 1
ATOM 1550 N N . ILE A 1 199 ? 16.529 2.025 -42.683 1.00 92.75 199 ILE A N 1
ATOM 1551 C CA . ILE A 1 199 ? 17.116 0.827 -43.282 1.00 92.75 199 ILE A CA 1
ATOM 1552 C C . ILE A 1 199 ? 16.241 0.451 -44.476 1.00 92.75 199 ILE A C 1
ATOM 1554 O O . ILE A 1 199 ? 15.063 0.141 -44.305 1.00 92.75 199 ILE A O 1
ATOM 1558 N N . LEU A 1 200 ? 16.798 0.534 -45.682 1.00 93.06 200 LEU A N 1
ATOM 1559 C CA . LEU A 1 200 ? 16.084 0.293 -46.939 1.00 93.06 200 LEU A CA 1
ATOM 1560 C C . LEU A 1 200 ? 16.370 -1.100 -47.513 1.00 93.06 200 LEU A C 1
ATOM 1562 O O . LEU A 1 200 ? 15.571 -1.615 -48.292 1.00 93.06 200 LEU A O 1
ATOM 1566 N N . GLN A 1 201 ? 17.485 -1.721 -47.114 1.00 94.06 201 GLN A N 1
ATOM 1567 C CA . GLN A 1 201 ? 17.879 -3.062 -47.543 1.00 94.06 201 GLN A CA 1
ATOM 1568 C C . GLN A 1 201 ? 18.172 -3.969 -46.336 1.00 94.06 201 GLN A C 1
ATOM 1570 O O . GLN A 1 201 ? 18.886 -3.541 -45.425 1.00 94.06 201 GLN A O 1
ATOM 1575 N N . PRO A 1 202 ? 17.679 -5.224 -46.327 1.00 92.44 202 PRO A N 1
ATOM 1576 C CA . PRO A 1 202 ? 17.918 -6.167 -45.232 1.00 92.44 202 PRO A CA 1
ATOM 1577 C C . PRO A 1 202 ? 19.404 -6.417 -44.945 1.00 92.44 202 PRO A C 1
ATOM 1579 O O . PRO A 1 202 ? 19.807 -6.386 -43.785 1.00 92.44 202 PRO A O 1
ATOM 1582 N N . ASP A 1 203 ? 20.225 -6.581 -45.987 1.00 91.50 203 ASP A N 1
ATOM 1583 C CA . ASP A 1 203 ? 21.663 -6.862 -45.849 1.00 91.50 203 ASP A CA 1
ATOM 1584 C C . ASP A 1 203 ? 22.415 -5.700 -45.185 1.00 91.50 203 ASP A C 1
ATOM 1586 O O . ASP A 1 203 ? 23.269 -5.909 -44.322 1.00 91.50 203 ASP A O 1
ATOM 1590 N N . ALA A 1 204 ? 22.043 -4.461 -45.526 1.00 90.19 204 ALA A N 1
ATOM 1591 C CA . ALA A 1 204 ? 22.590 -3.262 -44.899 1.00 90.19 204 ALA A CA 1
ATOM 1592 C C . ALA A 1 204 ? 22.189 -3.166 -43.418 1.00 90.19 204 ALA A C 1
ATOM 1594 O O . ALA A 1 204 ? 22.995 -2.762 -42.583 1.00 90.19 204 ALA A O 1
ATOM 1595 N N . GLY A 1 205 ? 20.959 -3.568 -43.083 1.00 91.50 205 GLY A N 1
ATOM 1596 C CA . GLY A 1 205 ? 20.482 -3.638 -41.702 1.00 91.50 205 GLY A CA 1
ATOM 1597 C C . GLY A 1 205 ? 21.209 -4.693 -40.871 1.00 91.50 205 GLY A C 1
ATOM 1598 O O . GLY A 1 205 ? 21.607 -4.410 -39.743 1.00 91.50 205 GLY A O 1
ATOM 1599 N N . ALA A 1 206 ? 21.421 -5.887 -41.428 1.00 93.88 206 ALA A N 1
ATOM 1600 C CA . ALA A 1 206 ? 22.148 -6.962 -40.757 1.00 93.88 206 ALA A CA 1
ATOM 1601 C C . ALA A 1 206 ? 23.606 -6.568 -40.471 1.00 93.88 206 ALA A C 1
ATOM 1603 O O . ALA A 1 206 ? 24.089 -6.751 -39.352 1.00 93.88 206 ALA A O 1
ATOM 1604 N N . GLU A 1 207 ? 24.283 -5.961 -41.450 1.00 92.62 207 GLU A N 1
ATOM 1605 C CA . GLU A 1 207 ? 25.647 -5.462 -41.272 1.00 92.62 207 GLU A CA 1
ATOM 1606 C C . GLU A 1 207 ? 25.706 -4.321 -40.246 1.00 92.62 207 GLU A C 1
ATOM 1608 O O . GLU A 1 207 ? 26.596 -4.316 -39.398 1.00 92.62 207 GLU A O 1
ATOM 1613 N N . LEU A 1 208 ? 24.752 -3.380 -40.280 1.00 93.06 208 LEU A N 1
ATOM 1614 C CA . LEU A 1 208 ? 24.674 -2.284 -39.310 1.00 93.06 208 LEU A CA 1
ATOM 1615 C C . LEU A 1 208 ? 24.548 -2.822 -37.885 1.00 93.06 208 LEU A C 1
ATOM 1617 O O . LEU A 1 208 ? 25.331 -2.443 -37.020 1.00 93.06 208 LEU A O 1
ATOM 1621 N N . LEU A 1 209 ? 23.623 -3.756 -37.656 1.00 94.12 209 LEU A N 1
ATOM 1622 C CA . L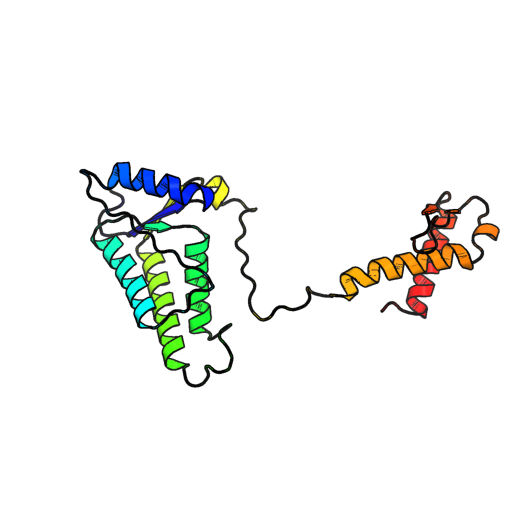EU A 1 209 ? 23.444 -4.386 -36.348 1.00 94.12 209 LEU A CA 1
ATOM 1623 C C . LEU A 1 209 ? 24.699 -5.144 -35.905 1.00 94.12 209 LEU A C 1
ATOM 1625 O O . LEU A 1 209 ? 25.106 -5.019 -34.751 1.00 94.12 209 LEU A O 1
ATOM 1629 N N . SER A 1 210 ? 25.344 -5.892 -36.807 1.00 94.75 210 SER A N 1
ATOM 1630 C CA . SER A 1 210 ? 26.576 -6.614 -36.480 1.00 94.75 210 SER A CA 1
ATOM 1631 C C . SER A 1 210 ? 27.734 -5.672 -36.147 1.00 94.75 210 SER A C 1
ATOM 1633 O O . SER A 1 210 ? 28.511 -5.976 -35.242 1.00 94.75 210 SER A O 1
ATOM 1635 N N . ALA A 1 211 ? 27.869 -4.558 -36.866 1.00 92.81 211 ALA A N 1
ATOM 1636 C CA . ALA A 1 211 ? 28.905 -3.563 -36.619 1.00 92.81 211 ALA A CA 1
ATOM 1637 C C . ALA A 1 211 ? 28.655 -2.814 -35.303 1.00 92.81 211 ALA A C 1
ATOM 1639 O O . ALA A 1 211 ? 29.575 -2.673 -34.506 1.00 92.81 211 ALA A O 1
ATOM 1640 N N . THR A 1 212 ? 27.408 -2.419 -35.023 1.00 94.38 212 THR A N 1
ATOM 1641 C CA . THR A 1 212 ? 27.026 -1.815 -33.738 1.00 94.38 212 THR A CA 1
ATOM 1642 C C . THR A 1 212 ? 27.259 -2.771 -32.570 1.00 94.38 212 THR A C 1
ATOM 1644 O O . THR A 1 212 ? 27.791 -2.357 -31.547 1.00 94.38 212 THR A O 1
ATOM 1647 N N . ALA A 1 213 ? 26.910 -4.053 -32.713 1.00 95.12 213 ALA A N 1
ATOM 1648 C CA . ALA A 1 213 ? 27.171 -5.048 -31.677 1.00 95.12 213 ALA A CA 1
ATOM 1649 C C . ALA A 1 213 ? 28.674 -5.214 -31.418 1.00 95.12 213 ALA A C 1
ATOM 1651 O O . ALA A 1 213 ? 29.084 -5.264 -30.264 1.00 95.12 213 ALA A O 1
ATOM 1652 N N . ARG A 1 214 ? 29.497 -5.248 -32.475 1.00 94.94 214 ARG A N 1
ATOM 1653 C CA . ARG A 1 214 ? 30.959 -5.317 -32.348 1.00 94.94 214 ARG A CA 1
ATOM 1654 C C . ARG A 1 214 ? 31.519 -4.101 -31.613 1.00 94.94 214 ARG A C 1
ATOM 1656 O O . ARG A 1 214 ? 32.258 -4.282 -30.657 1.00 94.94 214 ARG A O 1
ATOM 1663 N N . GLU A 1 215 ? 31.096 -2.902 -32.004 1.00 93.38 215 GLU A N 1
ATOM 1664 C CA . GLU A 1 215 ? 31.495 -1.643 -31.365 1.00 93.38 215 GLU A CA 1
ATOM 1665 C C . GLU A 1 215 ? 31.160 -1.639 -29.864 1.00 93.38 215 GLU A C 1
ATOM 1667 O O . GLU A 1 215 ? 31.995 -1.298 -29.032 1.00 93.38 215 GLU A O 1
ATOM 1672 N N . ILE A 1 216 ? 29.958 -2.097 -29.502 1.00 94.75 216 ILE A N 1
ATOM 1673 C CA . ILE A 1 216 ? 29.535 -2.235 -28.101 1.00 94.75 216 ILE A CA 1
ATOM 1674 C C . ILE A 1 216 ? 30.364 -3.296 -27.365 1.00 94.75 216 ILE A C 1
ATOM 1676 O O . ILE A 1 216 ? 30.731 -3.091 -26.213 1.00 94.75 216 ILE A O 1
ATOM 1680 N N . CYS A 1 217 ? 30.659 -4.436 -27.991 1.00 95.12 217 CYS A N 1
ATOM 1681 C CA . CYS A 1 217 ? 31.455 -5.491 -27.363 1.00 95.12 217 CYS A CA 1
ATOM 1682 C C . CYS A 1 217 ? 32.920 -5.086 -27.151 1.00 95.12 217 CYS A C 1
ATOM 1684 O O . CYS A 1 217 ? 33.530 -5.540 -26.186 1.00 95.12 217 CYS A O 1
ATOM 1686 N N . GLU A 1 218 ? 33.482 -4.271 -28.043 1.00 93.56 218 GLU A N 1
ATOM 1687 C CA . GLU A 1 218 ? 34.874 -3.819 -27.974 1.00 93.56 218 GLU A CA 1
ATOM 1688 C C . GLU A 1 218 ? 35.052 -2.649 -26.997 1.00 93.56 218 GLU A C 1
ATOM 1690 O O . GLU A 1 218 ? 36.002 -2.652 -26.215 1.00 93.56 218 GLU A O 1
ATOM 1695 N N . ASN A 1 219 ? 34.126 -1.684 -27.002 1.00 91.75 219 ASN A N 1
ATOM 1696 C CA . ASN A 1 219 ? 34.269 -0.427 -26.256 1.00 91.75 219 ASN A CA 1
ATOM 1697 C C . ASN A 1 219 ? 33.365 -0.325 -25.018 1.00 91.75 219 ASN A C 1
ATOM 1699 O O . ASN A 1 219 ? 33.561 0.558 -24.182 1.00 91.75 219 ASN A O 1
ATOM 1703 N N . GLY A 1 220 ? 32.411 -1.244 -24.868 1.00 87.62 220 GLY A N 1
ATOM 1704 C CA . GLY A 1 220 ? 31.449 -1.252 -23.775 1.00 87.62 220 GLY A CA 1
ATOM 1705 C C . GLY A 1 220 ? 30.349 -0.198 -23.916 1.00 87.62 220 GLY A C 1
ATOM 1706 O O . GLY A 1 220 ? 30.309 0.617 -24.838 1.00 87.62 220 GLY A O 1
ATOM 1707 N N . LEU A 1 221 ? 29.429 -0.240 -22.961 1.00 87.50 221 LEU A N 1
ATOM 1708 C CA . LEU A 1 221 ? 28.484 0.828 -22.645 1.00 87.50 221 LEU A CA 1
ATOM 1709 C C . LEU A 1 221 ? 28.738 1.227 -21.182 1.00 87.50 221 LEU A C 1
ATOM 1711 O O . LEU A 1 221 ? 29.334 0.417 -20.462 1.00 87.50 221 LEU A O 1
ATOM 1715 N N . PRO A 1 222 ? 28.367 2.451 -20.765 1.00 70.19 222 PRO A N 1
ATOM 1716 C CA . PRO A 1 222 ? 28.438 2.842 -19.359 1.00 70.19 222 PRO A CA 1
ATOM 1717 C C . PRO A 1 222 ? 27.732 1.839 -18.437 1.00 70.19 222 PRO A C 1
ATOM 1719 O O . PRO A 1 222 ? 26.727 1.228 -18.877 1.00 70.19 222 PRO A O 1
#

Organism: NCBI:txid108018